Protein AF-A0A7Y8I6W6-F1 (afdb_monomer)

Radius of gyration: 22.23 Å; Cα contacts (8 Å, |Δi|>4): 477; chains: 1; bounding box: 55×40×66 Å

Mean predicted aligned error: 4.49 Å

pLDDT: mean 92.97, std 8.46, range [42.59, 98.69]

Nearest PDB structures (foldseek):
  4bq2-assembly1_A  TM=8.429E-01  e=1.544E-14  Saccharophagus degradans 2-40
  4bq3-assembly1_A  TM=8.420E-01  e=6.073E-14  Saccharophagus degradans 2-40
  4bq3-assembly2_B  TM=8.344E-01  e=6.446E-14  Saccharophagus degradans 2-40
  4bq3-assembly4_D  TM=8.359E-01  e=6.841E-14  Saccharophagus degradans 2-40
  4bq5-assembly1_A  TM=8.266E-01  e=1.038E-13  Saccharophagus degradans 2-40

Sequence (277 aa):
MLIGYFWTDTPTWDVVKTRGLRSTDWVSEIRRLPAGSAGRRRYAEFLAAKYAGRLDGLNLIYGLKLRNLDELAAADLSKVAIGRHVVGEDDREFLGVIARQYYETVGRAQRKHDANHLVLGERYLAGDAPENVLKEAAPFIDAVSVQPGDRYTELYPPSTVYPEEEIERMHSVTGRPVMICDHAISFPTPQHPKTIFEQASSEQEAARLTEEFLRRAMAKPYVLGYLRCQYVDRPAAFGRGLRQGLLKADGTEYAAVVAAYRRATAEWKSGIVEAPR

Secondary structure (DSSP, 8-state):
---EE---BS----HHHHHHHHS--HHHHHHHSPTT-HHHHHHHHHHHHHTTT-HHHHHHHHT---SSGGGGGTS--TT--TTSHHHHHHHHHHHHHHHHHHHHHHHHHHHHH-SSSEE---EEETT---HHHHHHHTTT-SSEEEE----SSTTS--TTS--HHHHHHHHHHH---EEEEEE--B---SS-S-BSSPBPSSHHHHHHHHHHHHHHHHTSTTEEEEEES-SB-EEPGGG--EE--SB-TTS-B-HHHHHHHHHHHHHHHHT--PPP-

Structure (mmCIF, N/CA/C/O backbone):
data_AF-A0A7Y8I6W6-F1
#
_entry.id   AF-A0A7Y8I6W6-F1
#
loop_
_atom_site.group_PDB
_atom_site.id
_atom_site.type_symbol
_atom_site.label_atom_id
_atom_site.label_alt_id
_atom_site.label_comp_id
_atom_site.label_asym_id
_atom_site.label_entity_id
_atom_site.label_seq_id
_atom_site.pdbx_PDB_ins_code
_atom_site.Cartn_x
_atom_site.Cartn_y
_atom_site.Cartn_z
_atom_site.occupancy
_atom_site.B_iso_or_equiv
_atom_site.auth_seq_id
_atom_site.auth_comp_id
_atom_site.auth_asym_id
_atom_site.auth_atom_id
_atom_site.pdbx_PDB_model_num
ATOM 1 N N . MET A 1 1 ? -9.684 -22.409 13.078 1.00 84.12 1 MET A N 1
ATOM 2 C CA . MET A 1 1 ? -10.181 -22.000 11.750 1.00 84.12 1 MET A CA 1
ATOM 3 C C . MET A 1 1 ? -9.256 -20.919 11.230 1.00 84.12 1 MET A C 1
ATOM 5 O O . MET A 1 1 ? -9.036 -19.955 11.953 1.00 84.12 1 MET A O 1
ATOM 9 N N . LEU A 1 2 ? -8.688 -21.100 10.044 1.00 95.50 2 LEU A N 1
ATOM 10 C CA . LEU A 1 2 ? -7.922 -20.072 9.347 1.00 95.50 2 LEU A CA 1
ATOM 11 C C . LEU A 1 2 ? -8.841 -19.442 8.292 1.00 95.50 2 LEU A C 1
ATOM 13 O O . LEU A 1 2 ? -9.555 -20.167 7.612 1.00 95.50 2 LEU A O 1
ATOM 17 N N . ILE A 1 3 ? -8.873 -18.111 8.202 1.00 95.38 3 ILE A N 1
ATOM 18 C CA . ILE A 1 3 ? -9.702 -17.394 7.214 1.00 95.38 3 ILE A CA 1
ATOM 19 C C . ILE A 1 3 ? -8.898 -17.152 5.931 1.00 95.38 3 ILE A C 1
ATOM 21 O O . ILE A 1 3 ? -9.361 -17.437 4.830 1.00 95.38 3 ILE A O 1
ATOM 25 N N . GLY A 1 4 ? -7.677 -16.642 6.076 1.00 96.31 4 GLY A N 1
ATOM 26 C CA . GLY A 1 4 ? -6.812 -16.289 4.963 1.00 96.31 4 GLY A CA 1
ATOM 27 C C . GLY A 1 4 ? -5.496 -15.689 5.432 1.00 96.31 4 GLY A C 1
ATOM 28 O O . GLY A 1 4 ? -5.242 -15.584 6.635 1.00 96.31 4 GLY A O 1
ATOM 29 N N . TYR A 1 5 ? -4.680 -15.280 4.469 1.00 97.00 5 TYR A N 1
ATOM 30 C CA . TYR A 1 5 ? -3.348 -14.734 4.701 1.00 97.00 5 TYR A CA 1
ATOM 31 C C . TYR A 1 5 ? -3.243 -13.294 4.209 1.00 97.00 5 TYR A C 1
ATOM 33 O O . TYR A 1 5 ? -3.764 -12.956 3.146 1.00 97.00 5 TYR A O 1
ATOM 41 N N . PHE A 1 6 ? -2.500 -12.487 4.962 1.00 96.62 6 PHE A N 1
ATOM 42 C CA . PHE A 1 6 ? -1.912 -11.239 4.481 1.00 96.62 6 PHE A CA 1
ATOM 43 C C . PHE A 1 6 ? -0.459 -11.513 4.080 1.00 96.62 6 PHE A C 1
ATOM 45 O O . PHE A 1 6 ? 0.203 -12.317 4.738 1.00 96.62 6 PHE A O 1
ATOM 52 N N . TRP A 1 7 ? 0.046 -10.843 3.046 1.00 95.44 7 TRP A N 1
ATOM 53 C CA . TRP A 1 7 ? 1.444 -10.989 2.623 1.00 95.44 7 TRP A CA 1
ATOM 54 C C . TRP A 1 7 ? 2.385 -10.029 3.343 1.00 95.44 7 TRP A C 1
ATOM 56 O O . TRP A 1 7 ? 3.249 -10.467 4.099 1.00 95.44 7 T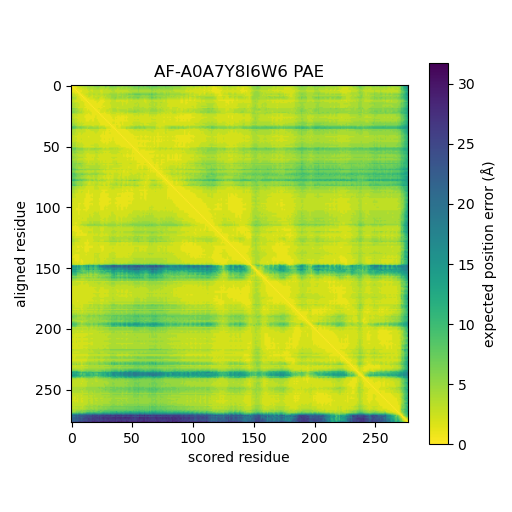RP A O 1
ATOM 66 N N . THR A 1 8 ? 2.190 -8.727 3.139 1.00 94.00 8 THR A N 1
ATOM 67 C CA . THR A 1 8 ? 3.079 -7.681 3.660 1.00 94.00 8 THR A CA 1
ATOM 68 C C . THR A 1 8 ? 2.277 -6.592 4.361 1.00 94.00 8 THR A C 1
ATOM 70 O O . THR A 1 8 ? 1.121 -6.331 4.016 1.00 94.00 8 THR A O 1
ATOM 73 N N . ASP A 1 9 ? 2.892 -5.970 5.365 1.00 92.38 9 ASP A N 1
ATOM 74 C CA . ASP A 1 9 ? 2.307 -4.893 6.158 1.00 92.38 9 ASP A CA 1
ATOM 75 C C . ASP A 1 9 ? 2.773 -3.518 5.654 1.00 92.38 9 ASP A C 1
ATOM 77 O O . ASP A 1 9 ? 3.953 -3.185 5.765 1.00 92.38 9 ASP A O 1
ATOM 81 N N . THR A 1 10 ? 1.859 -2.715 5.102 1.00 90.25 10 THR A N 1
ATOM 82 C CA . THR A 1 10 ? 2.110 -1.347 4.596 1.00 90.25 10 THR A CA 1
ATOM 83 C C . THR A 1 10 ? 3.299 -1.205 3.630 1.00 90.25 10 THR A C 1
ATOM 85 O O . THR A 1 10 ? 4.213 -0.410 3.874 1.00 90.25 10 THR A O 1
ATOM 88 N N . PRO A 1 11 ? 3.338 -1.957 2.516 1.00 91.56 11 PRO A N 1
ATOM 89 C CA . PRO A 1 11 ? 4.312 -1.676 1.469 1.00 91.56 11 PRO A CA 1
ATOM 90 C C . PRO A 1 11 ? 4.034 -0.291 0.877 1.00 91.56 11 PRO A C 1
ATOM 92 O O . PRO A 1 11 ? 2.902 0.027 0.515 1.00 91.56 11 PRO A O 1
ATOM 95 N N . THR A 1 12 ? 5.074 0.532 0.774 1.00 92.00 12 THR A N 1
ATOM 96 C CA . THR A 1 12 ? 4.971 1.873 0.194 1.00 92.00 12 THR A CA 1
ATOM 97 C C . THR A 1 12 ? 5.152 1.767 -1.316 1.00 92.00 12 THR A C 1
ATOM 99 O O . THR A 1 12 ? 6.278 1.573 -1.787 1.00 92.00 12 THR A O 1
ATOM 102 N N . TRP A 1 13 ? 4.055 1.782 -2.076 1.00 95.56 13 TRP A N 1
ATOM 103 C CA . TRP A 1 13 ? 4.085 1.552 -3.523 1.00 95.56 13 TRP A CA 1
ATOM 104 C C . TRP A 1 13 ? 4.183 2.845 -4.332 1.00 95.56 13 TRP A C 1
ATOM 106 O O . TRP A 1 13 ? 4.800 2.836 -5.398 1.00 95.56 13 TRP A O 1
ATOM 116 N N . ASP A 1 14 ? 3.611 3.959 -3.869 1.00 94.62 14 ASP A N 1
ATOM 117 C CA . ASP A 1 14 ? 3.670 5.218 -4.609 1.00 94.62 14 ASP A CA 1
ATOM 118 C C . ASP A 1 14 ? 5.115 5.727 -4.672 1.00 94.62 14 ASP A C 1
ATOM 120 O O . ASP A 1 14 ? 5.734 6.044 -3.655 1.00 94.62 14 ASP A O 1
ATOM 124 N N . VAL A 1 15 ? 5.676 5.810 -5.880 1.00 95.00 15 VAL A N 1
ATOM 125 C CA . VAL A 1 15 ? 7.085 6.185 -6.082 1.00 95.00 15 VAL A CA 1
ATOM 126 C C . VAL A 1 15 ? 7.413 7.582 -5.555 1.00 95.00 15 VAL A C 1
ATOM 128 O O . VAL A 1 15 ? 8.536 7.811 -5.114 1.00 95.00 15 VAL A O 1
ATOM 131 N N . VAL A 1 16 ? 6.464 8.522 -5.567 1.00 92.12 16 VAL A N 1
ATOM 132 C CA . VAL A 1 16 ? 6.684 9.890 -5.081 1.00 92.12 16 VAL A CA 1
ATOM 133 C C . VAL A 1 16 ? 6.630 9.916 -3.558 1.00 92.12 16 VAL A C 1
ATOM 135 O O . VAL A 1 16 ? 7.561 10.424 -2.927 1.00 92.12 16 VAL A O 1
ATOM 138 N N . LYS A 1 17 ? 5.591 9.327 -2.954 1.00 90.75 17 LYS A N 1
ATOM 139 C CA . LYS A 1 17 ? 5.465 9.265 -1.488 1.00 90.75 17 LYS A CA 1
ATOM 140 C C . LYS A 1 17 ? 6.605 8.462 -0.870 1.00 90.75 17 LYS A C 1
ATOM 142 O O . LYS A 1 17 ? 7.233 8.919 0.084 1.00 90.75 17 LYS A O 1
ATOM 147 N N . THR A 1 18 ? 6.948 7.322 -1.468 1.00 92.31 18 THR A N 1
ATOM 148 C CA . THR A 1 18 ? 8.047 6.465 -1.003 1.00 92.31 18 THR A CA 1
ATOM 149 C C . THR A 1 18 ? 9.378 7.212 -1.024 1.00 92.31 18 THR A C 1
ATOM 151 O O . THR A 1 18 ? 10.104 7.160 -0.033 1.00 92.31 18 THR A O 1
ATOM 154 N N . ARG A 1 19 ? 9.665 8.006 -2.069 1.00 91.81 19 ARG A N 1
ATOM 155 C CA . ARG A 1 19 ? 10.854 8.882 -2.103 1.00 91.81 19 ARG A CA 1
ATOM 156 C C . ARG A 1 19 ? 10.854 9.898 -0.973 1.00 91.81 19 ARG A C 1
ATOM 158 O O . ARG A 1 19 ? 11.882 10.062 -0.325 1.00 91.81 19 ARG A O 1
ATOM 165 N N . GLY A 1 20 ? 9.722 10.555 -0.726 1.00 89.00 20 GLY A N 1
ATOM 166 C CA . GLY A 1 20 ? 9.595 11.513 0.374 1.00 89.00 20 GLY A CA 1
ATOM 167 C C . GLY A 1 20 ? 9.840 10.880 1.747 1.00 89.00 20 GLY A C 1
ATOM 168 O O . GLY A 1 20 ? 10.441 11.506 2.614 1.00 89.00 20 GLY A O 1
ATOM 169 N N . LEU A 1 21 ? 9.424 9.625 1.934 1.00 86.56 21 LEU A N 1
ATOM 170 C CA . LEU A 1 21 ? 9.502 8.918 3.217 1.00 86.56 21 LEU A CA 1
ATOM 171 C C . LEU A 1 21 ? 10.817 8.167 3.445 1.00 86.56 21 LEU A C 1
ATOM 173 O O . LEU A 1 21 ? 11.266 8.027 4.582 1.00 86.56 21 LEU A O 1
ATOM 177 N N . ARG A 1 22 ? 11.403 7.610 2.383 1.00 89.00 22 ARG A N 1
ATOM 178 C CA . ARG A 1 22 ? 12.534 6.669 2.445 1.00 89.00 22 ARG A CA 1
ATOM 179 C C . ARG A 1 22 ? 13.778 7.172 1.717 1.00 89.00 22 ARG A C 1
ATOM 181 O O . ARG A 1 22 ? 14.784 6.470 1.712 1.00 89.00 22 ARG A O 1
ATOM 188 N N . SER A 1 23 ? 13.713 8.338 1.072 1.00 91.94 23 SER A N 1
ATOM 189 C CA . SER A 1 23 ? 14.757 8.863 0.174 1.00 91.94 23 SER A CA 1
ATOM 190 C C . SER A 1 23 ? 15.051 7.960 -1.036 1.00 91.94 23 SER A C 1
ATOM 192 O O . SER A 1 23 ? 16.065 8.121 -1.714 1.00 91.94 23 SER A O 1
ATOM 194 N N . THR A 1 24 ? 14.171 6.995 -1.312 1.00 94.69 24 THR A N 1
ATOM 195 C CA . THR A 1 24 ? 14.281 6.009 -2.391 1.00 94.69 24 THR A CA 1
ATOM 196 C C . THR A 1 24 ? 12.901 5.469 -2.777 1.00 94.69 24 THR A C 1
ATOM 198 O O . THR A 1 24 ? 11.911 5.816 -2.148 1.00 94.69 24 THR A O 1
ATOM 201 N N . ASP A 1 25 ? 12.831 4.621 -3.797 1.00 95.94 25 ASP A N 1
ATOM 202 C CA . ASP A 1 25 ? 11.653 3.879 -4.236 1.00 95.94 25 ASP A CA 1
ATOM 203 C C . ASP A 1 25 ? 12.071 2.593 -4.965 1.00 95.94 25 ASP A C 1
ATOM 205 O O . ASP A 1 25 ? 13.236 2.417 -5.332 1.00 95.94 25 ASP A O 1
ATOM 209 N N . TRP A 1 26 ? 11.097 1.724 -5.234 1.00 96.56 26 TRP A N 1
ATOM 210 C CA . TRP A 1 26 ? 11.283 0.453 -5.936 1.00 96.56 26 TRP A CA 1
ATOM 211 C C . TRP A 1 26 ? 12.047 0.577 -7.260 1.00 96.56 26 TRP A C 1
ATOM 213 O O . TRP A 1 26 ? 12.956 -0.209 -7.524 1.00 96.56 26 TRP A O 1
ATOM 223 N N . VAL A 1 27 ? 11.716 1.561 -8.098 1.00 97.56 27 VAL A N 1
ATOM 224 C CA . VAL A 1 27 ? 12.325 1.720 -9.425 1.00 97.56 27 VAL A CA 1
ATOM 225 C C . VAL A 1 27 ? 13.756 2.234 -9.301 1.00 97.56 27 VAL A C 1
ATOM 227 O O . VAL A 1 27 ? 14.659 1.732 -9.975 1.00 97.56 27 VAL A O 1
ATOM 230 N N . SER A 1 28 ? 13.992 3.191 -8.403 1.00 96.25 28 SER A N 1
ATOM 231 C CA . SER A 1 28 ? 15.340 3.690 -8.114 1.00 96.25 28 SER A CA 1
ATOM 232 C C . SER A 1 28 ? 16.261 2.606 -7.553 1.00 96.25 28 SER A C 1
ATOM 234 O O . SER A 1 28 ? 17.425 2.548 -7.953 1.00 96.25 28 SER A O 1
ATOM 236 N N . GLU A 1 29 ? 15.762 1.716 -6.689 1.00 95.88 29 GLU A N 1
ATOM 237 C CA . GLU A 1 29 ? 16.558 0.573 -6.222 1.00 95.88 29 GLU A CA 1
ATOM 238 C C . GLU A 1 29 ? 16.893 -0.390 -7.361 1.00 95.88 29 GLU A C 1
ATOM 240 O O . GLU A 1 29 ? 18.051 -0.778 -7.512 1.00 95.88 29 GLU A O 1
ATOM 245 N N . ILE A 1 30 ? 15.926 -0.716 -8.227 1.00 96.25 30 ILE A N 1
ATOM 246 C CA . ILE A 1 30 ? 16.174 -1.581 -9.389 1.00 96.25 30 ILE A CA 1
ATOM 247 C C . ILE A 1 30 ? 17.249 -0.991 -10.315 1.00 96.25 30 ILE A C 1
ATOM 249 O O . ILE A 1 30 ? 18.101 -1.728 -10.816 1.00 96.25 30 ILE A O 1
ATOM 253 N N . ARG A 1 31 ? 17.253 0.333 -10.521 1.00 94.94 31 ARG A N 1
ATOM 254 C CA . ARG A 1 31 ? 18.292 1.027 -11.304 1.00 94.94 31 ARG A CA 1
ATOM 255 C C . ARG A 1 31 ? 19.683 0.924 -10.679 1.00 94.94 31 ARG A C 1
ATOM 257 O O . ARG A 1 31 ? 20.658 0.872 -11.426 1.00 94.94 31 ARG A O 1
ATOM 264 N N . ARG A 1 32 ? 19.776 0.920 -9.343 1.00 93.62 32 ARG A N 1
ATOM 265 C CA . ARG A 1 32 ? 21.043 0.859 -8.593 1.00 93.62 32 ARG A CA 1
ATOM 266 C C . ARG A 1 32 ? 21.650 -0.533 -8.503 1.00 93.62 32 ARG A C 1
ATOM 268 O O . ARG A 1 32 ? 22.832 -0.648 -8.181 1.00 93.62 32 ARG A O 1
ATOM 275 N N . LEU A 1 33 ? 20.872 -1.579 -8.767 1.00 94.25 33 LEU A N 1
ATOM 276 C CA . LEU A 1 33 ? 21.406 -2.933 -8.771 1.00 94.25 33 LEU A CA 1
ATOM 277 C C . LEU A 1 33 ? 22.542 -3.079 -9.802 1.00 94.25 33 LEU A C 1
ATOM 279 O O . LEU A 1 33 ? 22.502 -2.437 -10.857 1.00 94.25 33 LEU A O 1
ATOM 283 N N . PRO A 1 34 ? 23.520 -3.973 -9.556 1.00 93.50 34 PRO A N 1
ATOM 284 C CA . PRO A 1 34 ? 24.596 -4.235 -10.502 1.00 93.50 34 PRO A CA 1
ATOM 285 C C . PRO A 1 34 ? 24.082 -4.581 -11.903 1.00 93.50 34 PRO A C 1
ATOM 287 O O . PRO A 1 34 ? 23.039 -5.238 -12.064 1.00 93.50 34 PRO A O 1
ATOM 290 N N . ALA A 1 35 ? 24.856 -4.177 -12.914 1.00 88.00 35 ALA A N 1
ATOM 291 C CA . ALA A 1 35 ? 24.636 -4.579 -14.297 1.00 88.00 35 ALA A CA 1
ATOM 292 C C . ALA A 1 35 ? 24.555 -6.114 -14.381 1.00 88.00 35 ALA A C 1
ATOM 294 O O . ALA A 1 35 ? 25.395 -6.826 -13.834 1.00 88.00 35 ALA A O 1
ATOM 295 N N . GLY A 1 36 ? 23.502 -6.629 -15.020 1.00 87.31 36 GLY A N 1
ATOM 296 C CA . GLY A 1 36 ? 23.248 -8.070 -15.108 1.00 87.31 36 GLY A CA 1
ATOM 297 C C . GLY A 1 36 ? 22.449 -8.681 -13.949 1.00 87.31 36 GLY A C 1
ATOM 298 O O . GLY A 1 36 ? 22.143 -9.871 -13.999 1.00 87.31 36 GLY A O 1
ATOM 299 N N . SER A 1 37 ? 22.032 -7.926 -12.933 1.00 94.81 37 SER A N 1
ATOM 300 C CA . SER A 1 37 ? 20.977 -8.416 -12.031 1.00 94.81 37 SER A CA 1
ATOM 301 C C . SER A 1 37 ? 19.642 -8.560 -12.782 1.00 94.81 37 SER A C 1
ATOM 303 O O . SER A 1 37 ? 19.391 -7.863 -13.770 1.00 94.81 37 SER A O 1
ATOM 305 N N . ALA A 1 38 ? 18.770 -9.472 -12.334 1.00 95.50 38 ALA A N 1
ATOM 306 C CA . ALA A 1 38 ? 17.505 -9.752 -13.023 1.00 95.50 38 ALA A CA 1
ATOM 307 C C . ALA A 1 38 ? 16.622 -8.498 -13.156 1.00 95.50 38 ALA A C 1
ATOM 309 O O . ALA A 1 38 ? 16.162 -8.186 -14.252 1.00 95.50 38 ALA A O 1
ATOM 310 N N . GLY A 1 39 ? 16.469 -7.733 -12.070 1.00 95.31 39 GLY A N 1
ATOM 311 C CA . GLY A 1 39 ? 15.733 -6.468 -12.080 1.00 95.31 39 GLY A CA 1
ATOM 312 C C . GLY A 1 39 ? 16.357 -5.425 -13.010 1.00 95.31 39 GLY A C 1
ATOM 313 O O . GLY A 1 39 ? 15.649 -4.802 -13.800 1.00 95.31 39 GLY A O 1
ATOM 314 N N . ARG A 1 40 ? 17.689 -5.273 -12.985 1.00 95.69 40 ARG A N 1
ATOM 315 C CA . ARG A 1 40 ? 18.392 -4.297 -13.830 1.00 95.69 40 ARG A CA 1
ATOM 316 C C . ARG A 1 40 ? 18.274 -4.615 -15.320 1.00 95.69 40 ARG A C 1
ATOM 318 O O . ARG A 1 40 ? 18.102 -3.684 -16.110 1.00 95.69 40 ARG A O 1
ATOM 325 N N . ARG A 1 41 ? 18.332 -5.901 -15.697 1.00 95.31 41 ARG A N 1
ATOM 326 C CA . ARG A 1 41 ? 18.044 -6.360 -17.068 1.00 95.31 41 ARG A CA 1
ATOM 327 C C . ARG A 1 41 ? 16.601 -6.065 -17.450 1.00 95.31 41 ARG A C 1
ATOM 329 O O . ARG A 1 41 ? 16.370 -5.467 -18.493 1.00 95.31 41 ARG A O 1
ATOM 336 N N . ARG A 1 42 ? 15.650 -6.379 -16.567 1.00 97.25 42 ARG A N 1
ATOM 337 C CA . ARG A 1 42 ? 14.229 -6.141 -16.829 1.00 97.25 42 ARG A CA 1
ATOM 338 C C . ARG A 1 42 ? 13.909 -4.662 -17.048 1.00 97.25 42 ARG A C 1
ATOM 340 O O . ARG A 1 42 ? 13.111 -4.328 -17.918 1.00 97.25 42 ARG A O 1
ATOM 347 N N . TYR A 1 43 ? 14.556 -3.775 -16.296 1.00 97.56 43 TYR A N 1
ATOM 348 C CA . TYR A 1 43 ? 14.436 -2.331 -16.490 1.00 97.56 43 TYR A CA 1
ATOM 349 C C . TYR A 1 43 ? 15.027 -1.866 -17.831 1.00 97.56 43 TYR A C 1
ATOM 351 O O . TYR A 1 43 ? 14.418 -1.058 -18.529 1.00 97.56 43 TYR A O 1
ATOM 359 N N . ALA A 1 44 ? 16.187 -2.403 -18.225 1.00 96.88 44 ALA A N 1
ATOM 360 C CA . ALA A 1 44 ? 16.785 -2.114 -19.529 1.00 96.88 44 ALA A CA 1
ATOM 361 C C . ALA A 1 44 ? 15.888 -2.577 -20.689 1.00 96.88 44 ALA A C 1
ATOM 363 O O . ALA A 1 44 ? 15.657 -1.807 -21.613 1.00 96.88 44 ALA A O 1
ATOM 364 N N . GLU A 1 45 ? 15.336 -3.791 -20.611 1.00 97.19 45 GLU A N 1
ATOM 365 C CA . GLU A 1 45 ? 14.378 -4.325 -21.590 1.00 97.19 45 GLU A CA 1
ATOM 366 C C . GLU A 1 45 ? 13.129 -3.448 -21.706 1.00 97.19 45 GLU A C 1
ATOM 368 O O . GLU A 1 45 ? 12.680 -3.155 -22.812 1.00 97.19 45 GLU A O 1
ATOM 373 N N . PHE A 1 46 ? 12.580 -3.005 -20.569 1.00 98.12 46 PHE A N 1
ATOM 374 C CA . PHE A 1 46 ? 11.435 -2.097 -20.540 1.00 98.12 46 PHE A CA 1
ATOM 375 C C . PHE A 1 46 ? 11.732 -0.794 -21.293 1.00 98.12 46 PHE A C 1
ATOM 377 O O . PHE A 1 46 ? 10.965 -0.416 -22.179 1.00 98.12 46 PHE A O 1
ATOM 384 N N . LEU A 1 47 ? 12.863 -0.140 -21.003 1.00 97.94 47 LEU A N 1
ATOM 385 C CA . LEU A 1 47 ? 13.252 1.082 -21.710 1.00 97.94 47 LEU A CA 1
ATOM 386 C C . LEU A 1 47 ? 13.545 0.827 -23.190 1.00 97.94 47 LEU A C 1
ATOM 388 O O . LEU A 1 47 ? 13.136 1.625 -24.029 1.00 97.94 47 LEU A O 1
ATOM 392 N N . ALA A 1 48 ? 14.213 -0.277 -23.527 1.00 97.25 48 ALA A N 1
ATOM 393 C CA . ALA A 1 48 ? 14.507 -0.631 -24.911 1.00 97.25 48 ALA A CA 1
ATOM 394 C C . ALA A 1 48 ? 13.219 -0.813 -25.726 1.00 97.25 48 ALA A C 1
ATOM 396 O O . ALA A 1 48 ? 13.096 -0.261 -26.817 1.00 97.25 48 ALA A O 1
ATOM 397 N N . ALA A 1 49 ? 12.233 -1.522 -25.170 1.00 97.62 49 ALA A N 1
ATOM 398 C CA . ALA A 1 49 ? 10.931 -1.698 -25.801 1.00 97.62 49 ALA A CA 1
ATOM 399 C C . ALA A 1 49 ? 10.184 -0.363 -25.924 1.00 97.62 49 ALA A C 1
ATOM 401 O O . ALA A 1 49 ? 9.697 -0.020 -27.001 1.00 97.62 49 ALA A O 1
ATOM 402 N N . LYS A 1 50 ? 10.137 0.423 -24.842 1.00 97.12 50 LYS A N 1
ATOM 403 C CA . LYS A 1 50 ? 9.436 1.710 -24.825 1.00 97.12 50 LYS A CA 1
ATOM 404 C C . LYS A 1 50 ? 10.034 2.702 -25.821 1.00 97.12 50 LYS A C 1
ATOM 406 O O . LYS A 1 50 ? 9.291 3.399 -26.510 1.00 97.12 50 LYS A O 1
ATOM 411 N N . TYR A 1 51 ? 11.356 2.764 -25.933 1.00 97.38 51 TYR A N 1
ATOM 412 C CA . TYR A 1 51 ? 12.084 3.701 -26.792 1.00 97.38 51 TYR A CA 1
ATOM 413 C C . TYR A 1 51 ? 12.579 3.085 -28.107 1.00 97.38 51 TYR A C 1
ATOM 415 O O . TYR A 1 51 ? 13.481 3.636 -28.742 1.00 97.38 51 TYR A O 1
ATOM 423 N N . ALA A 1 52 ? 11.979 1.980 -28.555 1.00 96.25 52 ALA A N 1
ATOM 424 C CA . ALA A 1 52 ? 12.292 1.378 -29.846 1.00 96.25 52 ALA A CA 1
ATOM 425 C C . ALA A 1 52 ? 12.194 2.422 -30.977 1.00 96.25 52 ALA A C 1
ATOM 427 O O . ALA A 1 52 ? 11.214 3.161 -31.083 1.00 96.25 52 ALA A O 1
ATOM 428 N N . GLY A 1 53 ? 13.255 2.531 -31.785 1.00 95.25 53 GLY A N 1
ATOM 429 C CA . GLY A 1 53 ? 13.364 3.532 -32.855 1.00 95.25 53 GLY A CA 1
ATOM 430 C C . GLY A 1 53 ? 13.558 4.985 -32.390 1.00 95.25 53 GLY A C 1
ATOM 431 O O . GLY A 1 53 ? 13.538 5.888 -33.218 1.00 95.25 53 GLY A O 1
ATOM 432 N N . ARG A 1 54 ? 13.745 5.238 -31.086 1.00 96.88 54 ARG A N 1
ATOM 433 C CA . ARG A 1 54 ? 13.841 6.585 -30.486 1.00 96.88 54 ARG A CA 1
ATOM 434 C C . ARG A 1 54 ? 15.061 6.737 -29.568 1.00 96.88 54 ARG A C 1
ATOM 436 O O . ARG A 1 54 ? 14.965 7.348 -28.502 1.00 96.88 54 ARG A O 1
ATOM 443 N N . LEU A 1 55 ? 16.209 6.190 -29.983 1.00 97.44 55 LEU A N 1
ATOM 444 C CA . LEU A 1 55 ? 17.460 6.194 -29.208 1.00 97.44 55 LEU A CA 1
ATOM 445 C C . LEU A 1 55 ? 17.899 7.606 -28.794 1.00 97.44 55 LEU A C 1
ATOM 447 O O . LEU A 1 55 ? 18.236 7.822 -27.633 1.00 97.44 55 LEU A O 1
ATOM 451 N N . ASP A 1 56 ? 17.844 8.575 -29.710 1.00 97.50 56 ASP A N 1
ATOM 452 C CA . ASP A 1 56 ? 18.233 9.961 -29.416 1.00 97.50 56 ASP A CA 1
ATOM 453 C C . ASP A 1 56 ? 17.336 10.585 -28.343 1.00 97.50 56 ASP A C 1
ATOM 455 O O . ASP A 1 56 ? 17.815 11.267 -27.435 1.00 97.50 56 ASP A O 1
ATOM 459 N N . GLY A 1 57 ? 16.035 10.284 -28.396 1.00 96.88 57 GLY A N 1
ATOM 460 C CA . GLY A 1 57 ? 15.076 10.696 -27.377 1.00 96.88 57 GLY A CA 1
ATOM 461 C C . GLY A 1 57 ? 15.395 10.082 -26.016 1.00 96.88 57 GLY A C 1
ATOM 462 O O . GLY A 1 57 ? 15.414 10.794 -25.017 1.00 96.88 57 GLY A O 1
ATOM 463 N N . LEU A 1 58 ? 15.708 8.785 -25.971 1.00 97.44 58 LEU A N 1
ATOM 464 C CA . LEU A 1 58 ? 16.125 8.106 -24.744 1.00 97.44 58 LEU A CA 1
ATOM 465 C C . LEU A 1 58 ? 17.405 8.721 -24.162 1.00 97.44 58 LEU A C 1
ATOM 467 O O . LEU A 1 58 ? 17.437 9.052 -22.978 1.00 97.44 58 LEU A O 1
ATOM 471 N N . ASN A 1 59 ? 18.433 8.923 -24.992 1.00 97.44 59 ASN A N 1
ATOM 472 C CA . ASN A 1 59 ? 19.691 9.555 -24.594 1.00 97.44 59 ASN A CA 1
ATOM 473 C C . ASN A 1 59 ? 19.452 10.953 -24.010 1.00 97.44 59 ASN A C 1
ATOM 475 O O . ASN A 1 59 ? 19.955 11.266 -22.930 1.00 97.44 59 ASN A O 1
ATOM 479 N N . LEU A 1 60 ? 18.617 11.768 -24.658 1.00 96.94 60 LEU A N 1
ATOM 480 C CA . LEU A 1 60 ? 18.248 13.096 -24.167 1.00 96.94 60 LEU A CA 1
ATOM 481 C C . LEU A 1 60 ? 17.440 13.043 -22.859 1.00 96.94 60 LEU A C 1
ATOM 483 O O . LEU A 1 60 ? 17.638 13.876 -21.967 1.00 96.94 60 LEU A O 1
ATOM 487 N N . ILE A 1 61 ? 16.506 12.095 -22.739 1.00 96.94 61 ILE A N 1
ATOM 488 C CA . ILE A 1 61 ? 15.615 11.971 -21.578 1.00 96.94 61 ILE A CA 1
ATOM 489 C C . ILE A 1 61 ? 16.379 11.506 -20.340 1.00 96.94 61 ILE A C 1
ATOM 491 O O . ILE A 1 61 ? 16.243 12.112 -19.276 1.00 96.94 61 ILE A O 1
ATOM 495 N N . TYR A 1 62 ? 17.209 10.479 -20.505 1.00 97.19 62 TYR A N 1
ATOM 496 C CA . TYR A 1 62 ? 17.928 9.815 -19.422 1.00 97.19 62 TYR A CA 1
ATOM 497 C C . TYR A 1 62 ? 19.356 10.335 -19.214 1.00 97.19 62 TYR A C 1
ATOM 499 O O . TYR A 1 62 ? 20.022 9.901 -18.278 1.00 97.19 62 TYR A O 1
ATOM 507 N N . GLY A 1 63 ? 19.826 11.275 -20.042 1.00 96.00 63 GLY A N 1
ATOM 508 C CA . GLY A 1 63 ? 21.183 11.823 -19.949 1.00 96.00 63 GLY A CA 1
ATOM 509 C C . GLY A 1 63 ? 22.262 10.808 -20.332 1.00 96.00 63 GLY A C 1
ATOM 510 O O . GLY A 1 63 ? 23.341 10.799 -19.741 1.00 96.00 63 GLY A O 1
ATOM 511 N N . LEU A 1 64 ? 21.960 9.935 -21.293 1.00 96.00 64 LEU A N 1
ATOM 512 C CA . LEU A 1 64 ? 22.833 8.852 -21.739 1.00 96.00 64 LEU A CA 1
ATOM 513 C C . LEU A 1 64 ? 23.513 9.192 -23.071 1.00 96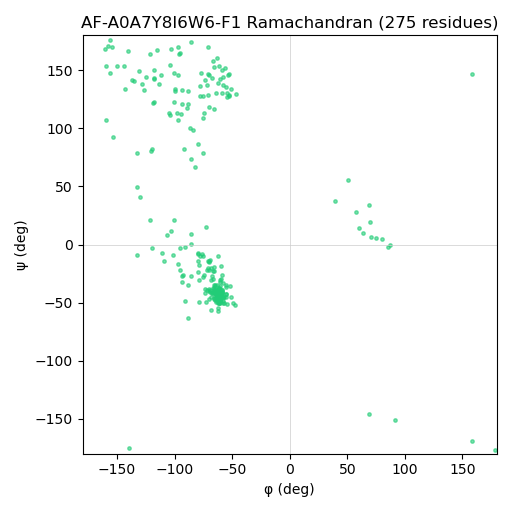.00 64 LEU A C 1
ATOM 515 O O . LEU A 1 64 ? 23.166 10.156 -23.752 1.00 96.00 64 LEU A O 1
ATOM 519 N N . LYS A 1 65 ? 24.512 8.384 -23.433 1.00 96.12 65 LYS A N 1
ATOM 520 C CA . LYS A 1 65 ? 25.240 8.462 -24.709 1.00 96.12 65 LYS A CA 1
ATOM 521 C C . LYS A 1 65 ? 25.370 7.074 -25.333 1.00 96.12 65 LYS A C 1
ATOM 523 O O . LYS A 1 65 ? 26.467 6.634 -25.664 1.00 96.12 65 LYS A O 1
ATOM 528 N N . LEU A 1 66 ? 24.250 6.366 -25.406 1.00 97.00 66 LEU A N 1
ATOM 529 C CA . LEU A 1 66 ? 24.191 5.019 -25.956 1.00 97.00 66 LEU A CA 1
ATOM 530 C C . LEU A 1 66 ? 24.326 5.055 -27.478 1.00 97.00 66 LEU A C 1
ATOM 532 O O . LEU A 1 66 ? 23.741 5.924 -28.128 1.00 97.00 66 LEU A O 1
ATOM 536 N N . ARG A 1 67 ? 25.047 4.085 -28.040 1.00 97.00 67 ARG A N 1
ATOM 537 C CA . ARG A 1 67 ? 25.168 3.867 -29.493 1.00 97.00 67 ARG A CA 1
ATOM 538 C C . ARG A 1 67 ? 24.030 3.013 -30.044 1.00 97.00 67 ARG A C 1
ATOM 540 O O . ARG A 1 67 ? 23.688 3.118 -31.216 1.00 97.00 67 ARG A O 1
ATOM 547 N N . ASN A 1 68 ? 23.462 2.158 -29.201 1.00 95.50 68 ASN A N 1
ATOM 548 C CA . ASN A 1 68 ? 22.292 1.330 -29.475 1.00 95.50 68 ASN A CA 1
ATOM 549 C C . ASN A 1 68 ? 21.622 0.929 -28.147 1.00 95.50 68 ASN A C 1
ATOM 551 O O . ASN A 1 68 ? 22.155 1.187 -27.068 1.00 95.50 68 ASN A O 1
ATOM 555 N N . LEU A 1 69 ? 20.435 0.322 -28.219 1.00 93.38 69 LEU A N 1
ATOM 556 C CA . LEU A 1 69 ? 19.647 -0.023 -27.031 1.00 93.38 69 LEU A CA 1
ATOM 557 C C . LEU A 1 69 ? 20.240 -1.184 -26.215 1.00 93.38 69 LEU A C 1
ATOM 559 O O . LEU A 1 69 ? 19.973 -1.254 -25.017 1.00 93.38 69 LEU A O 1
ATOM 563 N N . ASP A 1 70 ? 21.082 -2.041 -26.801 1.00 89.81 70 ASP A N 1
ATOM 564 C CA . ASP A 1 70 ? 21.689 -3.182 -26.093 1.00 89.81 70 ASP A CA 1
ATOM 565 C C . ASP A 1 70 ? 22.646 -2.723 -24.978 1.00 89.81 70 ASP A C 1
ATOM 567 O O . ASP A 1 70 ? 22.856 -3.418 -23.981 1.00 89.81 70 ASP A O 1
ATOM 571 N N . GLU A 1 71 ? 23.171 -1.500 -25.083 1.00 94.69 71 GLU A N 1
ATOM 572 C CA . GLU A 1 71 ? 24.023 -0.886 -24.062 1.00 94.69 71 GLU A CA 1
ATOM 573 C C . GLU A 1 71 ? 23.262 -0.499 -22.780 1.00 94.69 71 GLU A C 1
ATOM 575 O O . GLU A 1 71 ? 23.884 -0.273 -21.737 1.00 94.69 71 GLU A O 1
ATOM 580 N N . LEU A 1 72 ? 21.920 -0.472 -22.797 1.00 94.19 72 LEU A N 1
ATOM 581 C CA . LEU A 1 72 ? 21.105 -0.082 -21.639 1.00 94.19 72 LEU A CA 1
ATOM 582 C C . LEU A 1 72 ? 21.351 -0.942 -20.401 1.00 94.19 72 LEU A C 1
ATOM 584 O O . LEU A 1 72 ? 21.244 -0.443 -19.277 1.00 94.19 72 LEU A O 1
ATOM 588 N N . ALA A 1 73 ? 21.650 -2.229 -20.580 1.00 89.44 73 ALA A N 1
ATOM 589 C CA . ALA A 1 73 ? 21.869 -3.151 -19.469 1.00 89.44 73 ALA A CA 1
ATOM 590 C C . ALA A 1 73 ? 23.127 -2.804 -18.654 1.00 89.44 73 ALA A C 1
ATOM 592 O O . ALA A 1 73 ? 23.157 -3.054 -17.448 1.00 89.44 73 ALA A O 1
ATOM 593 N N . ALA A 1 74 ? 24.131 -2.204 -19.302 1.00 90.81 74 ALA A N 1
ATOM 594 C CA . ALA A 1 74 ? 25.404 -1.807 -18.700 1.00 90.81 74 ALA A CA 1
ATOM 595 C C . ALA A 1 74 ? 25.494 -0.302 -18.386 1.00 90.81 74 ALA A C 1
ATOM 597 O O . ALA A 1 74 ? 26.435 0.126 -17.723 1.00 90.81 74 ALA A O 1
ATOM 598 N N . ALA A 1 75 ? 24.531 0.500 -18.848 1.00 93.00 75 ALA A N 1
ATOM 599 C CA . ALA A 1 75 ? 24.522 1.944 -18.640 1.00 93.00 75 ALA A CA 1
ATOM 600 C C . ALA A 1 75 ? 24.487 2.333 -17.149 1.00 93.00 75 ALA A C 1
ATOM 602 O O . ALA A 1 75 ? 23.769 1.723 -16.348 1.00 93.00 75 ALA A O 1
ATOM 603 N N . ASP A 1 76 ? 25.201 3.402 -16.789 1.00 90.88 76 ASP A N 1
ATOM 604 C CA . ASP A 1 76 ? 25.066 4.041 -15.480 1.00 90.88 76 ASP A CA 1
ATOM 605 C C . ASP A 1 76 ? 23.753 4.837 -15.427 1.00 90.88 76 ASP A C 1
ATOM 607 O O . ASP A 1 76 ? 23.578 5.828 -16.134 1.00 90.88 76 ASP A O 1
ATOM 611 N N . LEU A 1 77 ? 22.823 4.386 -14.585 1.00 92.12 77 LEU A N 1
ATOM 612 C CA . LEU A 1 77 ? 21.523 5.027 -14.366 1.00 92.12 77 LEU A CA 1
ATOM 613 C C . LEU A 1 77 ? 21.436 5.749 -13.016 1.00 92.12 77 LEU A C 1
ATOM 615 O O . LEU A 1 77 ? 20.359 6.204 -12.631 1.00 92.12 77 LEU A O 1
ATOM 619 N N . SER A 1 78 ? 22.545 5.869 -12.283 1.00 85.75 78 SER A N 1
ATOM 620 C CA . SER A 1 78 ? 22.558 6.502 -10.959 1.00 85.75 78 SER A CA 1
ATOM 621 C C . SER A 1 78 ? 22.251 8.004 -11.005 1.00 85.75 78 SER A C 1
ATOM 623 O O . SER A 1 78 ? 21.784 8.567 -10.017 1.00 85.75 78 SER A O 1
ATOM 625 N N . LYS A 1 79 ? 22.475 8.647 -12.159 1.00 87.31 79 LYS A N 1
ATOM 626 C CA . LYS A 1 79 ? 22.311 10.096 -12.375 1.00 87.31 79 LYS A CA 1
ATOM 627 C C . LYS A 1 79 ? 21.038 10.474 -13.133 1.00 87.31 79 LYS A C 1
ATOM 629 O O . LYS A 1 79 ? 20.907 11.614 -13.576 1.00 87.31 79 LYS A O 1
ATOM 634 N N . VAL A 1 80 ? 20.110 9.534 -13.310 1.00 93.75 80 VAL A N 1
ATOM 635 C CA . VAL A 1 80 ? 18.838 9.805 -13.988 1.00 93.75 80 VAL A CA 1
ATOM 636 C C . VAL A 1 80 ? 18.085 10.914 -13.251 1.00 93.75 80 VAL A C 1
ATOM 638 O O . VAL A 1 80 ? 17.902 10.866 -12.035 1.00 93.75 80 VAL A O 1
ATOM 641 N N . ALA A 1 81 ? 17.623 11.917 -13.997 1.00 94.31 81 ALA A N 1
ATOM 642 C CA . ALA A 1 81 ? 16.865 13.039 -13.457 1.00 94.31 81 ALA A CA 1
ATOM 643 C C . ALA A 1 81 ? 15.421 12.617 -13.125 1.00 94.31 81 ALA A C 1
ATOM 645 O O . ALA A 1 81 ? 14.493 12.916 -13.874 1.00 94.31 81 ALA A O 1
ATOM 646 N N . ILE A 1 82 ? 15.227 11.935 -11.992 1.00 92.75 82 ILE A N 1
ATOM 647 C CA . ILE A 1 82 ? 13.933 11.366 -11.559 1.00 92.75 82 ILE A CA 1
ATOM 648 C C . ILE A 1 82 ? 12.804 12.396 -11.375 1.00 92.75 82 ILE A C 1
ATOM 650 O O . ILE A 1 82 ? 11.637 12.024 -11.355 1.00 92.75 82 ILE A O 1
ATOM 654 N N . GLY A 1 83 ? 13.136 13.687 -11.249 1.00 91.88 83 GLY A N 1
ATOM 655 C CA . GLY A 1 83 ? 12.158 14.781 -11.202 1.00 91.88 83 GLY A CA 1
ATOM 656 C C . GLY A 1 83 ? 11.610 15.196 -12.574 1.00 91.88 83 GLY A C 1
ATOM 657 O O . GLY A 1 83 ? 10.681 15.996 -12.648 1.00 91.88 83 GLY A O 1
ATOM 658 N N . ARG A 1 84 ? 12.169 14.681 -13.678 1.00 95.62 84 ARG A N 1
ATOM 659 C CA . ARG A 1 84 ? 11.662 14.945 -15.030 1.00 95.62 84 ARG A CA 1
ATOM 660 C C . ARG A 1 84 ? 10.333 14.213 -15.225 1.00 95.62 84 ARG A C 1
ATOM 662 O O . ARG A 1 84 ? 10.280 13.002 -15.040 1.00 95.62 84 ARG A O 1
ATOM 669 N N . HIS A 1 85 ? 9.299 14.925 -15.682 1.00 95.75 85 HIS A N 1
ATOM 670 C CA . HIS A 1 85 ? 7.940 14.383 -15.845 1.00 95.75 85 HIS A CA 1
ATOM 671 C C . HIS A 1 85 ? 7.901 13.030 -16.569 1.00 95.75 85 HIS A C 1
ATOM 673 O O . HIS A 1 85 ? 7.383 12.064 -16.022 1.00 95.75 85 HIS A O 1
ATOM 679 N N . VAL A 1 86 ? 8.533 12.949 -17.746 1.00 97.00 86 VAL A N 1
ATOM 680 C CA . VAL A 1 86 ? 8.567 11.728 -18.571 1.00 97.00 86 VAL A CA 1
ATOM 681 C C . VAL A 1 86 ? 9.248 10.561 -17.847 1.00 97.00 86 VAL A C 1
ATOM 683 O O . VAL A 1 86 ? 8.783 9.433 -17.927 1.00 97.00 86 VAL A O 1
ATOM 686 N N . VAL A 1 87 ? 10.307 10.823 -17.071 1.00 97.38 87 VAL A N 1
ATOM 687 C CA . VAL A 1 87 ? 10.955 9.780 -16.255 1.00 97.38 87 VAL A CA 1
ATOM 688 C C . VAL A 1 87 ? 10.014 9.308 -15.146 1.00 97.38 87 VAL A C 1
ATOM 690 O O . VAL A 1 87 ? 9.967 8.120 -14.849 1.00 97.38 87 VAL A O 1
ATOM 693 N N . GLY A 1 88 ? 9.241 10.218 -14.551 1.00 96.81 88 GLY A N 1
ATOM 694 C CA . GLY A 1 88 ? 8.218 9.876 -13.565 1.00 96.81 88 GLY A CA 1
ATOM 695 C C . GLY A 1 88 ? 7.065 9.046 -14.142 1.00 96.81 88 GLY A C 1
ATOM 696 O O . GLY A 1 88 ? 6.542 8.173 -13.453 1.00 96.81 88 GLY A O 1
ATOM 697 N N . GLU A 1 89 ? 6.671 9.286 -15.394 1.00 97.25 89 GLU A N 1
ATOM 698 C CA . GLU A 1 89 ? 5.695 8.448 -16.108 1.00 97.25 89 GLU A CA 1
ATOM 699 C C . GLU A 1 89 ? 6.247 7.043 -16.359 1.00 97.25 89 GLU A C 1
ATOM 701 O O . GLU A 1 89 ? 5.587 6.057 -16.029 1.00 97.25 89 GLU A O 1
ATOM 706 N N . ASP A 1 90 ? 7.486 6.949 -16.839 1.00 98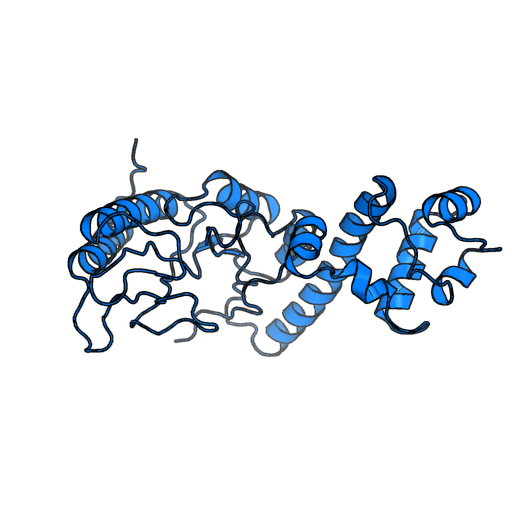.06 90 ASP A N 1
ATOM 707 C CA . ASP A 1 90 ? 8.177 5.675 -17.045 1.00 98.06 90 ASP A CA 1
ATOM 708 C C . ASP A 1 90 ? 8.367 4.901 -15.734 1.00 98.06 90 ASP A C 1
ATOM 710 O O . ASP A 1 90 ? 8.206 3.681 -15.710 1.00 98.06 90 ASP A O 1
ATOM 714 N N . ASP A 1 91 ? 8.648 5.599 -14.629 1.00 97.94 91 ASP A N 1
ATOM 715 C CA . ASP A 1 91 ? 8.733 5.007 -13.290 1.00 97.94 91 ASP A CA 1
ATOM 716 C C . ASP A 1 91 ? 7.403 4.406 -12.855 1.00 97.94 91 ASP A C 1
ATOM 718 O O . ASP A 1 91 ? 7.369 3.278 -12.363 1.00 97.94 91 ASP A O 1
ATOM 722 N N . ARG A 1 92 ? 6.294 5.125 -13.060 1.00 97.88 92 ARG A N 1
ATOM 723 C CA . ARG A 1 92 ? 4.963 4.597 -12.751 1.00 97.88 92 ARG A CA 1
ATOM 724 C C . ARG A 1 92 ? 4.643 3.385 -13.616 1.00 97.88 92 ARG A C 1
ATOM 726 O O . ARG A 1 92 ? 4.175 2.386 -13.089 1.00 97.88 92 ARG A O 1
ATOM 733 N N . GLU A 1 93 ? 4.935 3.405 -14.909 1.00 98.25 93 GLU A N 1
ATOM 734 C CA . GLU A 1 93 ? 4.707 2.233 -15.760 1.00 98.25 93 GLU A CA 1
ATOM 735 C C . GLU A 1 93 ? 5.562 1.029 -15.340 1.00 98.25 93 GLU A C 1
ATOM 737 O O . GLU A 1 93 ? 5.044 -0.085 -15.205 1.00 98.25 93 GLU A O 1
ATOM 742 N N . PHE A 1 94 ? 6.851 1.240 -15.059 1.00 98.56 94 PHE A N 1
ATOM 743 C CA . PHE A 1 94 ? 7.737 0.165 -14.621 1.00 98.56 94 PHE A CA 1
ATOM 744 C C . PHE A 1 94 ? 7.384 -0.367 -13.227 1.00 98.56 94 PHE A C 1
ATOM 746 O O . PHE A 1 94 ? 7.533 -1.564 -12.981 1.00 98.56 94 PHE A O 1
ATOM 753 N N . LEU A 1 95 ? 6.839 0.466 -12.335 1.00 98.62 95 LEU A N 1
ATOM 754 C CA . LEU A 1 95 ? 6.284 0.013 -11.057 1.00 98.62 95 LEU A CA 1
ATOM 755 C C . LEU A 1 95 ? 5.211 -1.068 -11.263 1.00 98.62 95 LEU A C 1
ATOM 757 O O . LEU A 1 95 ? 5.176 -2.036 -10.510 1.00 98.62 95 LEU A O 1
ATOM 761 N N . GLY A 1 96 ? 4.396 -0.960 -12.317 1.00 98.50 96 GLY A N 1
ATOM 762 C CA . GLY A 1 96 ? 3.441 -2.009 -12.690 1.00 98.50 96 GLY A CA 1
ATOM 763 C C . GLY A 1 96 ? 4.138 -3.320 -13.071 1.00 98.50 96 GLY A C 1
ATOM 764 O O . GLY A 1 96 ? 3.713 -4.398 -12.668 1.00 98.50 96 GLY A O 1
ATOM 765 N N . VAL A 1 97 ? 5.272 -3.256 -13.774 1.00 98.69 97 VAL A N 1
ATOM 766 C CA . VAL A 1 97 ? 6.080 -4.449 -14.091 1.00 98.69 97 VAL A CA 1
ATOM 767 C C . VAL A 1 97 ? 6.635 -5.100 -12.819 1.00 98.69 97 VAL A C 1
ATOM 769 O O . VAL A 1 97 ? 6.608 -6.327 -12.707 1.00 98.69 97 VAL A O 1
ATOM 772 N N . ILE A 1 98 ? 7.100 -4.297 -11.856 1.00 98.62 98 ILE A N 1
ATOM 773 C CA . ILE A 1 98 ? 7.560 -4.782 -10.544 1.00 98.62 98 ILE A CA 1
ATOM 774 C C . ILE A 1 98 ? 6.402 -5.448 -9.790 1.00 98.62 98 ILE A C 1
ATOM 776 O O . ILE A 1 98 ? 6.546 -6.584 -9.337 1.00 98.62 98 ILE A O 1
ATOM 780 N N . ALA A 1 99 ? 5.254 -4.771 -9.700 1.00 98.44 99 ALA A N 1
ATOM 781 C CA . ALA A 1 99 ? 4.063 -5.267 -9.018 1.00 98.44 99 ALA A CA 1
ATOM 782 C C . ALA A 1 99 ? 3.591 -6.601 -9.606 1.00 98.44 99 ALA A C 1
ATOM 784 O O . ALA A 1 99 ? 3.417 -7.564 -8.863 1.00 98.44 99 ALA A O 1
ATOM 785 N N . ARG A 1 100 ? 3.481 -6.704 -10.938 1.00 98.56 100 ARG A N 1
ATOM 786 C CA . ARG A 1 100 ? 3.125 -7.958 -11.619 1.00 98.56 100 ARG A CA 1
ATOM 787 C C . ARG A 1 100 ? 4.053 -9.095 -11.224 1.00 98.56 100 ARG A C 1
ATOM 789 O O . ARG A 1 100 ? 3.581 -10.151 -10.817 1.00 98.56 100 ARG A O 1
ATOM 796 N N . GLN A 1 101 ? 5.367 -8.875 -11.314 1.00 98.31 101 GLN A N 1
ATOM 797 C CA . GLN A 1 101 ? 6.348 -9.904 -10.974 1.00 98.31 101 GLN A CA 1
ATOM 798 C C . GLN A 1 101 ? 6.213 -10.345 -9.514 1.00 98.31 101 GLN A C 1
ATOM 800 O O . GLN A 1 101 ? 6.274 -11.542 -9.229 1.00 98.31 101 GLN A O 1
ATOM 805 N N . TYR A 1 102 ? 6.031 -9.398 -8.594 1.00 98.00 102 TYR A N 1
ATOM 806 C CA . TYR A 1 102 ? 5.840 -9.692 -7.180 1.00 98.00 102 TYR A CA 1
ATOM 807 C C . TYR A 1 102 ? 4.571 -10.523 -6.950 1.00 98.00 102 TYR A C 1
ATOM 809 O O . TYR A 1 102 ? 4.678 -11.650 -6.461 1.00 98.00 102 TYR A O 1
ATOM 817 N N . TYR A 1 103 ? 3.403 -10.031 -7.374 1.00 98.44 103 TYR A N 1
ATOM 818 C CA . TYR A 1 103 ? 2.117 -10.691 -7.136 1.00 98.44 103 TYR A CA 1
ATOM 819 C C . TYR A 1 103 ? 1.980 -12.034 -7.844 1.00 98.44 103 TYR A C 1
ATOM 821 O O . TYR A 1 103 ? 1.462 -12.980 -7.256 1.00 98.44 103 TYR A O 1
ATOM 829 N N . GLU A 1 104 ? 2.506 -12.167 -9.060 1.00 98.31 104 GLU A N 1
ATOM 830 C CA . GLU A 1 104 ? 2.542 -13.450 -9.760 1.00 98.31 104 GLU A CA 1
ATOM 831 C C . GLU A 1 104 ? 3.381 -14.476 -8.997 1.00 98.31 104 GLU A C 1
ATOM 833 O O . GLU A 1 104 ? 2.986 -15.638 -8.879 1.00 98.31 104 GLU A O 1
ATOM 838 N N . THR A 1 105 ? 4.510 -14.046 -8.430 1.00 97.75 105 THR A N 1
ATOM 839 C CA . THR A 1 105 ? 5.396 -14.921 -7.657 1.00 97.75 105 THR A CA 1
ATOM 840 C C . THR A 1 105 ? 4.734 -15.360 -6.355 1.00 97.75 105 THR A C 1
ATOM 842 O O . THR A 1 105 ? 4.587 -16.562 -6.119 1.00 97.75 105 THR A O 1
ATOM 845 N N . VAL A 1 106 ? 4.308 -14.409 -5.515 1.00 97.25 106 VAL A N 1
ATOM 846 C CA . VAL A 1 106 ? 3.740 -14.728 -4.194 1.00 97.25 106 VAL A CA 1
ATOM 847 C C . VAL A 1 106 ? 2.366 -15.383 -4.316 1.00 97.25 106 VAL A C 1
ATOM 849 O O . VAL A 1 106 ? 2.092 -16.360 -3.623 1.00 97.25 106 VAL A O 1
ATOM 852 N N . GLY A 1 107 ? 1.541 -14.938 -5.265 1.00 97.62 107 GLY A N 1
ATOM 853 C CA . GLY A 1 107 ? 0.217 -15.488 -5.534 1.00 97.62 107 GLY A CA 1
ATOM 854 C C . GLY A 1 107 ? 0.266 -16.936 -6.000 1.00 97.62 107 GLY A C 1
ATOM 855 O O . GLY A 1 107 ? -0.430 -17.789 -5.446 1.00 97.62 107 GLY A O 1
ATOM 856 N N . ARG A 1 108 ? 1.129 -17.259 -6.974 1.00 97.62 108 ARG A N 1
ATOM 857 C CA . ARG A 1 108 ? 1.294 -18.650 -7.431 1.00 97.62 108 ARG A CA 1
ATOM 858 C C . ARG A 1 108 ? 1.902 -19.538 -6.359 1.00 97.62 108 ARG A C 1
ATOM 860 O O . ARG A 1 108 ? 1.456 -20.674 -6.205 1.00 97.62 108 ARG A O 1
ATOM 867 N N . ALA A 1 109 ? 2.898 -19.041 -5.626 1.00 97.62 109 ALA A N 1
ATOM 868 C CA . ALA A 1 109 ? 3.492 -19.790 -4.527 1.00 97.62 109 ALA A CA 1
ATOM 869 C C . ALA A 1 109 ? 2.439 -20.108 -3.460 1.00 97.62 109 ALA A C 1
ATOM 871 O O . ALA A 1 109 ? 2.287 -21.269 -3.082 1.00 97.62 109 ALA A O 1
ATOM 872 N N . GLN A 1 110 ? 1.650 -19.117 -3.042 1.00 96.00 110 GLN A N 1
ATOM 873 C CA . GLN A 1 110 ? 0.592 -19.341 -2.070 1.00 96.00 110 GLN A CA 1
ATOM 874 C C . GLN A 1 110 ? -0.449 -20.332 -2.584 1.00 96.00 110 GLN A C 1
ATOM 876 O O . GLN A 1 110 ? -0.707 -21.313 -1.904 1.00 96.00 110 GLN A O 1
ATOM 881 N N . ARG A 1 111 ? -0.985 -20.159 -3.798 1.00 96.94 111 ARG A N 1
ATOM 882 C CA . ARG A 1 111 ? -1.983 -21.092 -4.352 1.00 96.94 111 ARG A CA 1
ATOM 883 C C . ARG A 1 111 ? -1.465 -22.519 -4.504 1.00 96.94 111 ARG A C 1
ATOM 885 O O . ARG A 1 111 ? -2.235 -23.458 -4.347 1.00 96.94 111 ARG A O 1
ATOM 892 N N . LYS A 1 112 ? -0.169 -22.693 -4.775 1.00 98.12 112 LYS A N 1
ATOM 893 C CA . LYS A 1 112 ? 0.472 -24.013 -4.817 1.00 98.12 112 LYS A CA 1
ATOM 894 C C . LYS A 1 112 ? 0.487 -24.695 -3.445 1.00 98.12 112 LYS A C 1
ATOM 896 O O . LYS A 1 112 ? 0.335 -25.911 -3.381 1.00 98.12 112 LYS A O 1
ATOM 901 N N . HIS A 1 113 ? 0.730 -23.939 -2.377 1.00 97.81 113 HIS A N 1
ATOM 902 C CA . HIS A 1 113 ? 0.881 -24.483 -1.025 1.00 97.81 113 HIS A CA 1
ATOM 903 C C . HIS A 1 113 ? -0.427 -24.504 -0.227 1.00 97.81 113 HIS A C 1
ATOM 905 O O . HIS A 1 113 ? -0.587 -25.352 0.646 1.00 97.81 113 HIS A O 1
ATOM 911 N N . ASP A 1 114 ? -1.359 -23.613 -0.551 1.00 97.81 114 ASP A N 1
ATOM 912 C CA . ASP A 1 114 ? -2.678 -23.517 0.053 1.00 97.81 114 ASP A CA 1
ATOM 913 C C . ASP A 1 114 ? -3.690 -22.893 -0.923 1.00 97.81 114 ASP A C 1
ATOM 915 O O . ASP A 1 114 ? -3.861 -21.673 -1.030 1.00 97.81 114 ASP A O 1
ATOM 919 N N . ALA A 1 115 ? -4.372 -23.761 -1.665 1.00 96.50 115 ALA A N 1
ATOM 920 C CA . ALA A 1 115 ? -5.409 -23.356 -2.606 1.00 96.50 115 ALA A CA 1
ATOM 921 C C . ALA A 1 115 ? -6.759 -23.048 -1.929 1.00 96.50 115 ALA A C 1
ATOM 923 O O . ALA A 1 115 ? -7.624 -22.462 -2.574 1.00 96.50 115 ALA A O 1
ATOM 924 N N . ASN A 1 116 ? -6.948 -23.440 -0.662 1.00 97.25 116 ASN A N 1
ATOM 925 C CA . ASN A 1 116 ? -8.262 -23.457 -0.010 1.00 97.25 116 ASN A CA 1
ATOM 926 C C . ASN A 1 116 ? -8.546 -22.212 0.840 1.00 97.25 116 ASN A C 1
ATOM 928 O O . ASN A 1 116 ? -9.701 -21.967 1.183 1.00 97.25 116 ASN A O 1
ATOM 932 N N . HIS A 1 117 ? -7.520 -21.438 1.197 1.00 97.75 117 HIS A N 1
ATOM 933 C CA . HIS A 1 117 ? -7.672 -20.247 2.033 1.00 97.75 117 HIS A CA 1
ATOM 934 C C . HIS A 1 117 ? -7.589 -18.944 1.237 1.00 97.75 117 HIS A C 1
ATOM 936 O O . HIS A 1 117 ? -6.953 -18.862 0.181 1.00 97.75 117 HIS A O 1
ATOM 942 N N . LEU A 1 118 ? -8.220 -17.896 1.776 1.00 97.69 118 LEU A N 1
ATOM 943 C CA . LEU A 1 118 ? -8.259 -16.593 1.125 1.00 97.69 118 LEU A CA 1
ATOM 944 C C . LEU A 1 118 ? -6.875 -15.937 1.084 1.00 97.69 118 LEU A C 1
ATOM 946 O O . LEU A 1 118 ? -6.092 -15.995 2.037 1.00 97.69 118 LEU A O 1
ATOM 950 N N . VAL A 1 119 ? -6.608 -15.241 -0.011 1.00 97.94 119 VAL A N 1
ATOM 951 C CA . VAL A 1 119 ? -5.525 -14.273 -0.135 1.00 97.94 119 VAL A CA 1
ATOM 952 C C . VAL A 1 119 ? -6.126 -12.893 0.100 1.00 97.94 119 VAL A C 1
ATOM 954 O O . VAL A 1 119 ? -6.826 -12.352 -0.754 1.00 97.94 119 VAL A O 1
ATOM 957 N N . LEU A 1 120 ? -5.830 -12.305 1.255 1.00 97.62 120 LEU A N 1
ATOM 958 C CA . LEU A 1 120 ? -6.318 -10.979 1.643 1.00 97.62 120 LEU A CA 1
ATOM 959 C C . LEU A 1 120 ? -5.418 -9.851 1.106 1.00 97.62 120 LEU A C 1
ATOM 961 O O . LEU A 1 120 ? -5.577 -8.692 1.484 1.00 97.62 120 LEU A O 1
ATOM 965 N N . GLY A 1 121 ? -4.464 -10.198 0.239 1.00 96.00 121 GLY A N 1
ATOM 966 C CA . GLY A 1 121 ? -3.494 -9.289 -0.349 1.00 96.00 121 GLY A CA 1
ATOM 967 C C . GLY A 1 121 ? -2.489 -8.764 0.669 1.00 96.00 121 GLY A C 1
ATOM 968 O O . GLY A 1 121 ? -2.074 -9.457 1.602 1.00 96.00 121 GLY A O 1
ATOM 969 N N . GLU A 1 122 ? -2.076 -7.524 0.464 1.00 96.44 122 GLU A N 1
ATOM 970 C CA . GLU A 1 122 ? -1.231 -6.779 1.392 1.00 96.44 122 GLU A 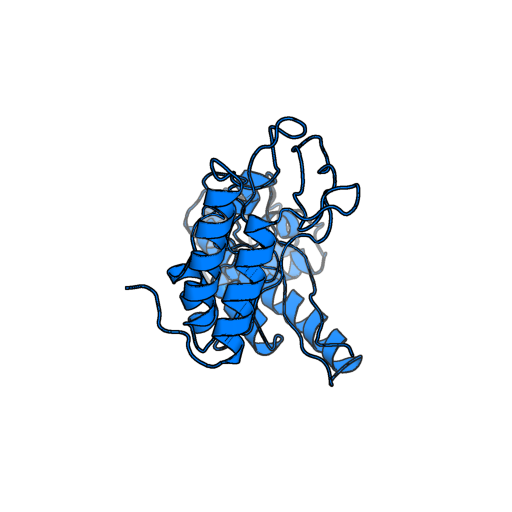CA 1
ATOM 971 C C . GLU A 1 122 ? -2.098 -5.900 2.285 1.00 96.44 122 GLU A C 1
ATOM 973 O O . GLU A 1 122 ? -3.260 -5.654 1.973 1.00 96.44 122 GLU A O 1
ATOM 978 N N . ARG A 1 123 ? -1.540 -5.402 3.387 1.00 95.88 123 ARG A N 1
ATOM 979 C CA . ARG A 1 123 ? -2.189 -4.367 4.197 1.00 95.88 123 ARG A CA 1
ATOM 980 C C . ARG A 1 123 ? -1.846 -3.001 3.613 1.00 95.88 123 ARG A C 1
ATOM 982 O O . ARG A 1 123 ? -0.983 -2.304 4.143 1.00 95.88 123 ARG A O 1
ATOM 989 N N . TYR A 1 124 ? -2.454 -2.672 2.476 1.00 95.19 124 TYR A N 1
ATOM 990 C CA . TYR A 1 124 ? -2.203 -1.420 1.764 1.00 95.19 124 TYR A CA 1
ATOM 991 C C . TYR A 1 124 ? -2.499 -0.222 2.659 1.00 95.19 124 TYR A C 1
ATOM 993 O O . TYR A 1 124 ? -3.458 -0.243 3.424 1.00 95.19 124 TYR A O 1
ATOM 1001 N N . LEU A 1 125 ? -1.722 0.846 2.531 1.00 91.81 125 LEU A N 1
ATOM 1002 C CA . LEU A 1 125 ? -2.056 2.116 3.162 1.00 91.81 125 LEU A CA 1
ATOM 1003 C C . LEU A 1 125 ? -2.942 2.930 2.213 1.00 91.81 125 LEU A C 1
ATOM 1005 O O . LEU A 1 125 ? -2.648 3.040 1.019 1.00 91.81 125 LEU A O 1
ATOM 1009 N N . ALA A 1 126 ? -4.040 3.482 2.727 1.00 91.31 126 ALA A N 1
ATOM 1010 C CA . ALA A 1 126 ? -4.926 4.352 1.962 1.00 91.31 126 ALA A CA 1
ATOM 1011 C C . ALA A 1 126 ? -4.140 5.522 1.345 1.00 91.31 126 ALA A C 1
ATOM 1013 O O . ALA A 1 126 ? -3.407 6.240 2.030 1.00 91.31 126 ALA A O 1
ATOM 1014 N N . GLY A 1 127 ? -4.273 5.700 0.030 1.00 89.31 127 GLY A N 1
ATOM 1015 C CA . GLY A 1 127 ? -3.527 6.696 -0.731 1.00 89.31 127 GLY A CA 1
ATOM 1016 C C . GLY A 1 127 ? -2.093 6.292 -1.097 1.00 89.31 127 GLY A C 1
ATOM 1017 O O . GLY A 1 127 ? -1.387 7.123 -1.662 1.00 89.31 127 GLY A O 1
ATOM 1018 N N . ASP A 1 128 ? -1.641 5.071 -0.801 1.00 92.31 128 ASP A N 1
ATOM 1019 C CA . ASP A 1 128 ? -0.314 4.544 -1.183 1.00 92.31 128 ASP A CA 1
ATOM 1020 C C . ASP A 1 128 ? -0.405 3.272 -2.039 1.00 92.31 128 ASP A C 1
ATOM 1022 O O . ASP A 1 128 ? 0.530 2.479 -2.111 1.00 92.31 128 ASP A O 1
ATOM 1026 N N . ALA A 1 129 ? -1.555 3.049 -2.678 1.00 93.44 129 ALA A N 1
ATOM 1027 C CA . ALA A 1 129 ? -1.796 1.917 -3.568 1.00 93.44 129 ALA A CA 1
ATOM 1028 C C . ALA A 1 129 ? -2.141 2.420 -4.982 1.00 93.44 129 ALA A C 1
ATOM 1030 O O . ALA A 1 129 ? -3.326 2.543 -5.325 1.00 93.44 129 ALA A O 1
ATOM 1031 N N . PRO A 1 130 ? -1.132 2.757 -5.809 1.00 96.62 130 PRO A N 1
ATOM 1032 C CA . PRO A 1 130 ? -1.344 3.221 -7.175 1.00 96.62 130 PRO A CA 1
ATOM 1033 C C . PRO A 1 130 ? -2.211 2.257 -7.994 1.00 96.62 130 PRO A C 1
ATOM 1035 O O . PRO A 1 130 ? -2.141 1.038 -7.834 1.00 96.62 130 PRO A O 1
ATOM 1038 N N . GLU A 1 131 ? -3.028 2.801 -8.897 1.00 97.62 131 GLU A N 1
ATOM 1039 C CA . GLU A 1 131 ? -3.987 2.020 -9.690 1.00 97.62 131 GLU A CA 1
ATOM 1040 C C . GLU A 1 131 ? -3.331 0.872 -10.467 1.00 97.62 131 GLU A C 1
ATOM 1042 O O . GLU A 1 131 ? -3.848 -0.241 -10.487 1.00 97.62 131 GLU A O 1
ATOM 1047 N N . ASN A 1 132 ? -2.177 1.122 -11.085 1.00 97.69 132 ASN A N 1
ATOM 1048 C CA . ASN A 1 132 ? -1.435 0.099 -11.811 1.00 97.69 132 ASN A CA 1
ATOM 1049 C C . ASN A 1 132 ? -0.976 -1.042 -10.889 1.00 97.69 132 ASN A C 1
ATOM 1051 O O . ASN A 1 132 ? -1.070 -2.193 -11.284 1.00 97.69 132 ASN A O 1
ATOM 1055 N N . VAL A 1 133 ? -0.554 -0.761 -9.654 1.00 98.56 133 VAL A N 1
ATOM 1056 C CA . VAL A 1 133 ? -0.190 -1.806 -8.681 1.00 98.56 133 VAL A CA 1
ATOM 1057 C C . VAL A 1 133 ? -1.413 -2.635 -8.296 1.00 98.56 133 VAL A C 1
ATOM 1059 O O . VAL A 1 133 ? -1.351 -3.862 -8.316 1.00 98.56 133 VAL A O 1
ATOM 1062 N N . LEU A 1 134 ? -2.540 -1.979 -8.007 1.00 98.50 134 LEU A N 1
ATOM 1063 C CA . LEU A 1 134 ? -3.797 -2.653 -7.672 1.00 98.50 134 LEU A CA 1
ATOM 1064 C C . LEU A 1 134 ? -4.298 -3.546 -8.816 1.00 98.50 134 LEU A C 1
ATOM 1066 O O . LEU A 1 134 ? -4.713 -4.679 -8.570 1.00 98.50 134 LEU A O 1
ATOM 1070 N N . LYS A 1 135 ? -4.211 -3.072 -10.065 1.00 98.62 135 LYS A N 1
ATOM 1071 C CA . LYS A 1 135 ? -4.554 -3.857 -11.262 1.00 98.62 135 LYS A CA 1
ATOM 1072 C C . LYS A 1 135 ? -3.710 -5.123 -11.379 1.00 98.62 135 LYS A C 1
ATOM 1074 O O . LYS A 1 135 ? -4.252 -6.175 -11.695 1.00 98.62 135 LYS A O 1
ATOM 1079 N N . GLU A 1 136 ? -2.411 -5.039 -11.095 1.00 98.69 136 GLU A N 1
ATOM 1080 C CA . GLU A 1 136 ? -1.523 -6.208 -11.128 1.00 98.69 136 GLU A CA 1
ATOM 1081 C C . GLU A 1 136 ? -1.716 -7.152 -9.936 1.00 98.69 136 GLU A C 1
ATOM 1083 O O . GLU A 1 136 ? -1.459 -8.348 -10.059 1.00 98.69 136 GLU A O 1
ATOM 1088 N N . ALA A 1 137 ? -2.191 -6.647 -8.794 1.00 98.50 137 ALA A N 1
ATOM 1089 C CA . ALA A 1 137 ? -2.522 -7.464 -7.629 1.00 98.50 137 ALA A CA 1
ATOM 1090 C C . ALA A 1 137 ? -3.819 -8.263 -7.821 1.00 98.50 137 ALA A C 1
ATOM 1092 O O . ALA A 1 137 ? -3.913 -9.417 -7.397 1.00 98.50 137 ALA A O 1
ATOM 1093 N N . ALA A 1 138 ? -4.824 -7.656 -8.462 1.00 98.50 138 ALA A N 1
ATOM 1094 C CA . ALA A 1 138 ? -6.194 -8.163 -8.552 1.00 98.50 138 ALA A CA 1
ATOM 1095 C C . ALA A 1 138 ? -6.344 -9.626 -9.036 1.00 98.50 138 ALA A C 1
ATOM 1097 O O . ALA A 1 138 ? -7.222 -10.327 -8.514 1.00 98.50 138 ALA A O 1
ATOM 1098 N N . PRO A 1 139 ? -5.525 -10.146 -9.976 1.00 98.44 139 PRO A N 1
ATOM 1099 C CA . PRO A 1 139 ? -5.597 -11.548 -10.394 1.00 98.44 139 PRO A CA 1
ATOM 1100 C C . PRO A 1 139 ? -5.155 -12.552 -9.321 1.00 98.44 139 PRO A C 1
ATOM 1102 O O . PRO A 1 139 ? -5.495 -13.729 -9.418 1.00 98.44 139 PRO A O 1
ATOM 1105 N N . PHE A 1 140 ? -4.394 -12.110 -8.317 1.00 98.44 140 PHE A N 1
ATOM 1106 C CA . PHE A 1 140 ? -3.729 -12.980 -7.344 1.00 98.44 140 PHE A CA 1
ATOM 1107 C C . PHE A 1 140 ? -4.308 -12.886 -5.929 1.00 98.44 140 PHE A C 1
ATOM 1109 O O . PHE A 1 140 ? -3.917 -13.677 -5.071 1.00 98.44 140 PHE A O 1
ATOM 1116 N N . ILE A 1 141 ? -5.230 -11.952 -5.688 1.00 98.19 141 ILE A N 1
ATOM 1117 C CA . ILE A 1 141 ? -5.864 -11.709 -4.387 1.00 98.19 141 ILE A CA 1
ATOM 1118 C C . ILE A 1 141 ? -7.377 -11.947 -4.459 1.00 98.19 141 ILE A C 1
ATOM 1120 O O . ILE A 1 141 ? -8.001 -11.716 -5.495 1.00 98.19 141 ILE A O 1
ATOM 1124 N N . ASP A 1 142 ? -7.972 -12.366 -3.343 1.00 98.38 142 ASP A N 1
ATOM 1125 C CA . ASP A 1 142 ? -9.426 -12.528 -3.208 1.00 98.38 142 ASP A CA 1
ATOM 1126 C C . ASP A 1 142 ? -10.093 -11.279 -2.621 1.00 98.38 142 ASP A C 1
ATOM 1128 O O . ASP A 1 142 ? -11.260 -11.016 -2.900 1.00 98.38 142 ASP A O 1
ATOM 1132 N N . ALA A 1 143 ? -9.351 -10.500 -1.830 1.00 98.31 143 ALA A N 1
ATOM 1133 C CA . ALA A 1 143 ? -9.789 -9.242 -1.238 1.00 98.31 143 ALA A CA 1
ATOM 1134 C C . ALA A 1 143 ? -8.631 -8.237 -1.175 1.00 98.31 143 ALA A C 1
ATOM 1136 O O . ALA A 1 143 ? -7.465 -8.627 -1.096 1.00 98.31 143 ALA A O 1
ATOM 1137 N N . VAL A 1 144 ? -8.958 -6.945 -1.175 1.00 98.12 144 VAL A N 1
ATOM 1138 C CA . VAL A 1 144 ? -8.002 -5.862 -0.906 1.00 98.12 144 VAL A CA 1
ATOM 1139 C C . VAL A 1 144 ? -8.055 -5.531 0.576 1.00 98.12 144 VAL A C 1
ATOM 1141 O O . VAL A 1 144 ? -9.105 -5.143 1.081 1.00 98.12 144 VAL A O 1
ATOM 1144 N N . SER A 1 145 ? -6.936 -5.647 1.281 1.00 98.00 145 SER A N 1
ATOM 1145 C CA . SER A 1 145 ? -6.868 -5.253 2.687 1.00 98.00 145 SER A CA 1
ATOM 1146 C C . SER A 1 145 ? -6.234 -3.883 2.844 1.00 98.00 145 SER A C 1
ATOM 1148 O O . SER A 1 145 ? -5.187 -3.611 2.272 1.00 98.00 145 SER A O 1
ATOM 1150 N N . VAL A 1 146 ? -6.855 -3.004 3.621 1.00 96.00 146 VAL A N 1
ATOM 1151 C CA . VAL A 1 146 ? -6.435 -1.603 3.704 1.00 96.00 146 VAL A CA 1
ATOM 1152 C C . VAL A 1 146 ? -6.382 -1.099 5.138 1.00 96.00 146 VAL A C 1
ATOM 1154 O O . VAL A 1 146 ? -7.219 -1.446 5.976 1.00 96.00 146 VAL A O 1
ATOM 1157 N N . GLN A 1 147 ? -5.360 -0.297 5.409 1.00 93.88 147 GLN A N 1
ATOM 1158 C CA . GLN A 1 147 ? -5.239 0.574 6.565 1.00 93.88 147 GLN A CA 1
ATOM 1159 C C . GLN A 1 147 ? -5.752 1.953 6.132 1.00 93.88 147 GLN A C 1
ATOM 1161 O O . GLN A 1 147 ? -5.157 2.577 5.250 1.00 93.88 147 GLN A O 1
ATOM 1166 N N . PRO A 1 148 ? -6.890 2.413 6.671 1.00 88.00 148 PRO A N 1
ATOM 1167 C CA . PRO A 1 148 ? -7.643 3.544 6.134 1.00 88.00 148 PRO A CA 1
ATOM 1168 C C . PRO A 1 148 ? -6.998 4.902 6.438 1.00 88.00 148 PRO A C 1
ATOM 1170 O O . PRO A 1 148 ? -7.425 5.908 5.889 1.00 88.00 148 PRO A O 1
ATOM 1173 N N . GLY A 1 149 ? -5.977 4.947 7.290 1.00 75.19 149 GLY A N 1
ATOM 1174 C CA . GLY A 1 149 ? -5.262 6.168 7.625 1.00 75.19 149 GLY A CA 1
ATOM 1175 C C . GLY A 1 149 ? -4.548 6.042 8.960 1.00 75.19 149 GLY A C 1
ATOM 1176 O O . GLY A 1 149 ? -5.023 5.367 9.873 1.00 75.19 149 GLY A O 1
ATOM 1177 N N . ASP A 1 150 ? -3.401 6.700 9.066 1.00 67.50 150 ASP A N 1
ATOM 1178 C CA . ASP A 1 150 ? -2.602 6.791 10.290 1.00 67.50 150 ASP A CA 1
ATOM 1179 C C . ASP A 1 150 ? -2.148 8.230 10.599 1.00 67.50 150 ASP A C 1
ATOM 1181 O O . ASP A 1 150 ? -1.625 8.480 11.687 1.00 67.50 150 ASP A O 1
ATOM 1185 N N . ARG A 1 151 ? -2.354 9.167 9.654 1.00 70.38 151 ARG A N 1
ATOM 1186 C CA . ARG A 1 151 ? -1.782 10.523 9.622 1.00 70.38 151 ARG A CA 1
ATOM 1187 C C . ARG A 1 151 ? -0.314 10.571 10.084 1.00 70.38 151 ARG A C 1
ATOM 1189 O O . ARG A 1 151 ? 0.112 11.534 10.718 1.00 70.38 151 ARG A O 1
ATOM 1196 N N . TYR A 1 152 ? 0.502 9.564 9.750 1.00 63.47 152 TYR A N 1
ATOM 1197 C CA . TYR A 1 152 ? 1.943 9.609 10.039 1.00 63.47 152 TYR A CA 1
ATOM 1198 C C . TYR A 1 152 ? 2.620 10.798 9.352 1.00 63.47 152 TYR A C 1
ATOM 1200 O O . TYR A 1 152 ? 3.606 11.332 9.858 1.00 63.47 152 TYR A O 1
ATOM 1208 N N . THR A 1 153 ? 2.076 11.215 8.208 1.00 66.88 153 THR A N 1
ATOM 1209 C CA . THR A 1 153 ? 2.396 12.466 7.5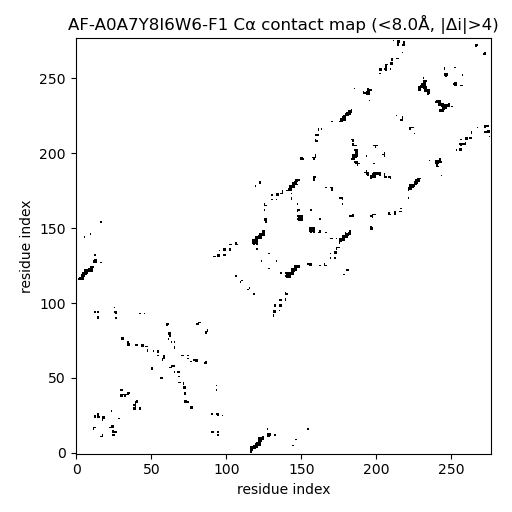20 1.00 66.88 153 THR A CA 1
ATOM 1210 C C . THR A 1 153 ? 1.110 13.073 6.962 1.00 66.88 153 THR A C 1
ATOM 1212 O O . THR A 1 153 ? 0.094 12.386 6.854 1.00 66.88 153 THR A O 1
ATOM 1215 N N . GLU A 1 154 ? 1.158 14.336 6.538 1.00 71.19 154 GLU A N 1
ATOM 1216 C CA . GLU A 1 154 ? 0.038 15.007 5.854 1.00 71.19 154 GLU A CA 1
ATOM 1217 C C . GLU A 1 154 ? -0.345 14.345 4.514 1.00 71.19 154 GLU A C 1
ATOM 1219 O O . GLU A 1 154 ? -1.381 14.661 3.939 1.00 71.19 154 GLU A O 1
ATOM 1224 N N . LEU A 1 155 ? 0.468 13.402 4.022 1.00 69.56 155 LEU A N 1
ATOM 1225 C CA . LEU A 1 155 ? 0.223 12.651 2.788 1.00 69.56 155 LEU A CA 1
ATOM 1226 C C . LEU A 1 155 ? -0.810 11.524 2.948 1.00 69.56 155 LEU A C 1
ATOM 1228 O O . LEU A 1 155 ? -1.198 10.923 1.937 1.00 69.56 155 LEU A O 1
ATOM 1232 N N . TYR A 1 156 ? -1.203 11.212 4.187 1.00 77.69 156 TYR A N 1
ATOM 1233 C CA . TYR A 1 156 ? -2.127 10.131 4.521 1.00 77.69 156 TYR A CA 1
ATOM 1234 C C . TYR A 1 156 ? -3.390 10.673 5.196 1.00 77.69 156 TYR A C 1
ATOM 1236 O O . TYR A 1 156 ? -3.309 11.619 5.988 1.00 77.69 156 TYR A O 1
ATOM 1244 N N . PRO A 1 157 ? -4.564 10.092 4.892 1.00 82.19 157 PRO A N 1
ATOM 1245 C CA . PRO A 1 157 ? -5.822 10.531 5.478 1.00 82.19 157 PRO A CA 1
ATOM 1246 C C . PRO A 1 157 ? -5.829 10.362 7.009 1.00 82.19 157 PRO A C 1
ATOM 1248 O O . PRO A 1 157 ? -5.122 9.501 7.550 1.00 82.19 157 PRO A O 1
ATOM 1251 N N . PRO A 1 158 ? -6.627 11.181 7.717 1.00 85.38 158 PRO A N 1
ATOM 1252 C CA . PRO A 1 158 ? -6.833 11.027 9.150 1.00 85.38 158 PRO A CA 1
ATOM 1253 C C . PRO A 1 158 ? -7.496 9.683 9.467 1.00 85.38 158 PRO A C 1
ATOM 1255 O O . PRO A 1 158 ? -8.447 9.290 8.794 1.00 85.38 158 PRO A O 1
ATOM 1258 N N . SER A 1 159 ? -7.062 9.005 10.534 1.00 86.81 159 SER A N 1
ATOM 1259 C CA . SER A 1 159 ? -7.718 7.764 10.991 1.00 86.81 159 SER A CA 1
ATOM 1260 C C . SER A 1 159 ? -9.109 8.021 11.591 1.00 86.81 159 SER A C 1
ATOM 1262 O O . SER A 1 159 ? -9.931 7.127 11.745 1.00 86.81 159 SER A O 1
ATOM 1264 N N . THR A 1 160 ? -9.427 9.269 11.922 1.00 89.62 160 THR A N 1
ATOM 1265 C CA . THR A 1 160 ? -10.706 9.648 12.536 1.00 89.62 160 THR A CA 1
ATOM 1266 C C . THR A 1 160 ? -11.881 9.674 11.555 1.00 89.62 160 THR A C 1
ATOM 1268 O O . THR A 1 160 ? -13.023 9.805 11.993 1.00 89.62 160 THR A O 1
ATOM 1271 N N . VAL A 1 161 ? -11.631 9.531 10.247 1.00 89.69 161 VAL A N 1
ATOM 1272 C CA . VAL A 1 161 ? -12.644 9.623 9.186 1.00 89.69 161 VAL A CA 1
ATOM 1273 C C . VAL A 1 161 ? -12.572 8.395 8.283 1.00 89.69 161 VAL A C 1
ATOM 1275 O O . VAL A 1 161 ? -11.491 7.948 7.914 1.00 89.69 161 VAL A O 1
ATOM 1278 N N . TYR A 1 162 ? -13.730 7.854 7.899 1.00 93.75 162 TYR A N 1
ATOM 1279 C CA . TYR A 1 162 ? -13.796 6.776 6.912 1.00 93.75 162 TYR A CA 1
ATOM 1280 C C . TYR A 1 162 ? -13.432 7.307 5.510 1.00 93.75 162 TYR A C 1
ATOM 1282 O O . TYR A 1 162 ? -14.152 8.170 5.002 1.00 93.75 162 TYR A O 1
ATOM 1290 N N . PRO A 1 163 ? -12.354 6.815 4.866 1.00 93.56 163 PRO A N 1
ATOM 1291 C CA . PRO A 1 163 ? -11.871 7.334 3.584 1.00 93.56 163 PRO A CA 1
ATOM 1292 C C . PRO A 1 163 ? -12.666 6.746 2.407 1.00 93.56 163 PRO A C 1
ATOM 1294 O O . PRO A 1 163 ? -12.148 5.970 1.608 1.00 93.56 163 PRO A O 1
ATOM 1297 N N . GLU A 1 164 ? -13.948 7.093 2.320 1.00 94.62 164 GLU A N 1
ATOM 1298 C CA . GLU A 1 164 ? -14.924 6.489 1.405 1.00 94.62 164 GLU A CA 1
ATOM 1299 C C . GLU A 1 164 ? -14.450 6.407 -0.053 1.00 94.62 164 GLU A C 1
ATOM 1301 O O . GLU A 1 164 ? -14.461 5.318 -0.628 1.00 94.62 164 GLU A O 1
ATOM 1306 N N . GLU A 1 165 ? -13.963 7.51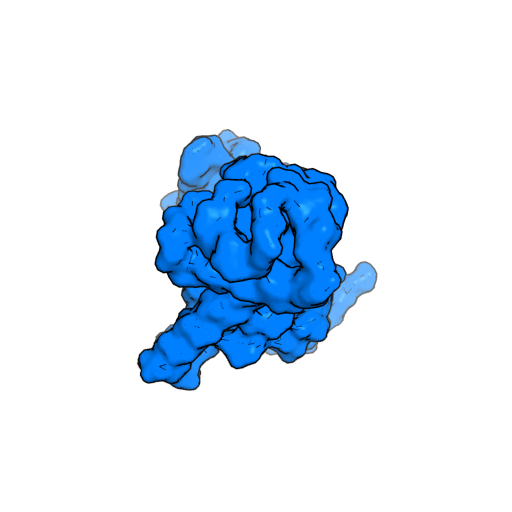9 -0.609 1.00 94.38 165 GLU A N 1
ATOM 1307 C CA . GLU A 1 165 ? -13.509 7.607 -2.003 1.00 94.38 165 GLU A CA 1
ATOM 1308 C C . GLU A 1 165 ? -12.346 6.651 -2.304 1.00 94.38 165 GLU A C 1
ATOM 1310 O O . GLU A 1 165 ? -12.324 5.992 -3.342 1.00 94.38 165 GLU A O 1
ATOM 1315 N N . GLU A 1 166 ? -11.385 6.524 -1.387 1.00 94.50 166 GLU A N 1
ATOM 1316 C CA . GLU A 1 166 ? -10.222 5.653 -1.582 1.00 94.50 166 GLU A CA 1
ATOM 1317 C C . GLU A 1 166 ? -10.612 4.173 -1.491 1.00 94.50 166 GLU A C 1
ATOM 1319 O O . GLU A 1 166 ? -10.135 3.349 -2.274 1.00 94.50 166 GLU A O 1
ATOM 1324 N N . ILE A 1 167 ? -11.514 3.831 -0.568 1.00 96.62 167 ILE A N 1
ATOM 1325 C CA . ILE A 1 167 ? -12.022 2.464 -0.405 1.00 96.62 167 ILE A CA 1
ATOM 1326 C C . ILE A 1 167 ? -12.866 2.056 -1.619 1.00 96.62 167 ILE A C 1
ATOM 1328 O O . ILE A 1 167 ? -12.721 0.944 -2.132 1.00 96.62 167 ILE A O 1
ATOM 1332 N N . GLU A 1 168 ? -13.705 2.961 -2.126 1.00 97.50 168 GLU A N 1
ATOM 1333 C CA . GLU A 1 168 ? -14.458 2.761 -3.366 1.00 97.50 168 GLU A CA 1
ATOM 1334 C C . GLU A 1 168 ? -13.537 2.644 -4.586 1.00 97.50 168 GLU A C 1
ATOM 1336 O O . GLU A 1 168 ? -13.737 1.755 -5.419 1.00 97.50 168 GLU A O 1
ATOM 1341 N N . ARG A 1 169 ? -12.483 3.464 -4.678 1.00 97.69 169 ARG A N 1
ATOM 1342 C CA . ARG A 1 169 ? -11.479 3.372 -5.746 1.00 97.69 169 ARG A CA 1
ATOM 1343 C C . ARG A 1 169 ? -10.775 2.020 -5.729 1.00 97.69 169 ARG A C 1
ATOM 1345 O O . ARG A 1 169 ? -10.662 1.384 -6.775 1.00 97.69 169 ARG A O 1
ATOM 1352 N N . MET A 1 170 ? -10.324 1.553 -4.563 1.00 97.88 170 MET A N 1
ATOM 1353 C CA . MET A 1 170 ? -9.678 0.243 -4.424 1.00 97.88 170 MET A CA 1
ATOM 1354 C C . MET A 1 170 ? -10.593 -0.893 -4.890 1.00 97.88 170 MET A C 1
ATOM 1356 O O . MET A 1 170 ? -10.153 -1.761 -5.650 1.00 97.88 170 MET A O 1
ATOM 1360 N N . HIS A 1 171 ? -11.867 -0.865 -4.488 1.00 98.44 171 HIS A N 1
ATOM 1361 C CA . HIS A 1 171 ? -12.862 -1.822 -4.967 1.00 98.44 171 HIS A CA 1
ATOM 1362 C C . HIS A 1 171 ? -13.049 -1.729 -6.487 1.00 98.44 171 HIS A C 1
ATOM 1364 O O . HIS A 1 171 ? -12.937 -2.735 -7.180 1.00 98.44 171 HIS A O 1
ATOM 1370 N N . SER A 1 172 ? -13.261 -0.525 -7.016 1.00 98.44 172 SER A N 1
ATOM 1371 C CA . SER A 1 172 ? -13.559 -0.288 -8.434 1.00 98.44 172 SER A CA 1
ATOM 1372 C C . SER A 1 172 ? -12.414 -0.703 -9.358 1.00 98.44 172 SER A C 1
ATOM 1374 O O . S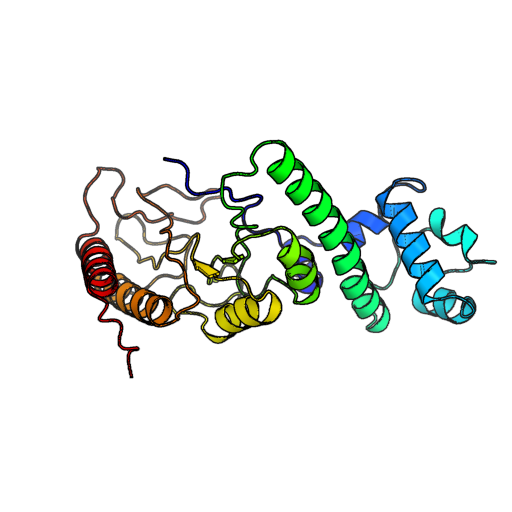ER A 1 172 ? -12.641 -1.298 -10.407 1.00 98.44 172 SER A O 1
ATOM 1376 N N . VAL A 1 173 ? -11.170 -0.428 -8.960 1.00 98.50 173 VAL A N 1
ATOM 1377 C CA . VAL A 1 173 ? -9.972 -0.771 -9.740 1.00 98.50 173 VAL A CA 1
ATOM 1378 C C . VAL A 1 173 ? -9.733 -2.279 -9.776 1.00 98.50 173 VAL A C 1
ATOM 1380 O O . VAL A 1 173 ? -9.300 -2.810 -10.798 1.00 98.5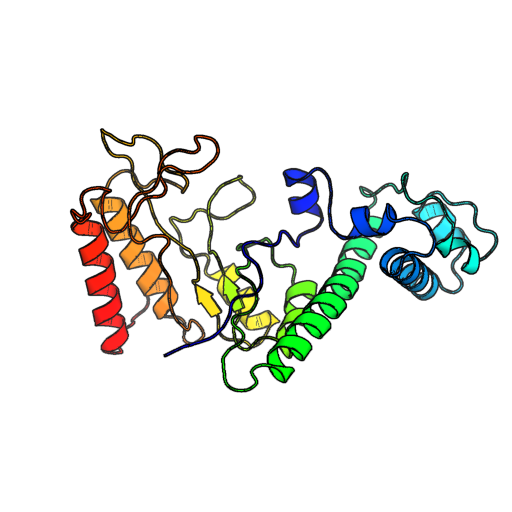0 173 VAL A O 1
ATOM 1383 N N . THR A 1 174 ? -9.976 -2.969 -8.660 1.00 98.50 174 THR A N 1
ATOM 1384 C CA . THR A 1 174 ? -9.647 -4.396 -8.525 1.00 98.50 174 THR A CA 1
ATOM 1385 C C . THR A 1 174 ? -10.821 -5.323 -8.826 1.00 98.50 174 THR A C 1
ATOM 1387 O O . THR A 1 174 ? -10.611 -6.504 -9.096 1.00 98.50 174 THR A O 1
ATOM 1390 N N . GLY A 1 175 ? -12.056 -4.827 -8.732 1.00 98.38 175 GLY A N 1
ATOM 1391 C CA . GLY A 1 175 ? -13.273 -5.638 -8.695 1.00 98.38 175 GLY A CA 1
ATOM 1392 C C . GLY A 1 175 ? -13.365 -6.551 -7.465 1.00 98.38 175 GLY A C 1
ATOM 1393 O O . GLY A 1 175 ? -14.222 -7.433 -7.420 1.00 98.38 175 GLY A O 1
ATOM 1394 N N . ARG A 1 176 ? -12.472 -6.394 -6.476 1.00 98.44 176 ARG A N 1
ATOM 1395 C CA . ARG A 1 176 ? -12.394 -7.249 -5.286 1.00 98.44 176 ARG A CA 1
ATOM 1396 C C . ARG A 1 176 ? -13.047 -6.571 -4.090 1.00 98.44 176 ARG A C 1
ATOM 1398 O O . ARG A 1 176 ? -12.989 -5.346 -3.979 1.00 98.44 176 ARG A O 1
ATOM 1405 N N . PRO A 1 177 ? -13.655 -7.338 -3.180 1.00 98.44 177 PRO A N 1
ATOM 1406 C CA . PRO A 1 177 ? -14.153 -6.781 -1.936 1.00 98.44 177 PRO A CA 1
ATOM 1407 C C . PRO A 1 177 ? -12.991 -6.287 -1.050 1.00 98.44 177 PRO A C 1
ATOM 1409 O O . PRO A 1 177 ? -11.844 -6.716 -1.207 1.00 98.44 177 PRO A O 1
ATOM 1412 N N . VAL A 1 178 ? -13.281 -5.368 -0.130 1.00 98.31 178 VAL A N 1
ATOM 1413 C CA . VAL A 1 178 ? -12.292 -4.642 0.679 1.00 98.31 178 VAL A CA 1
ATOM 1414 C C . VAL A 1 178 ? -12.411 -5.019 2.157 1.00 98.31 178 VAL A C 1
ATOM 1416 O O . VAL A 1 178 ? -13.508 -5.122 2.696 1.00 98.31 178 VAL A O 1
ATOM 1419 N N . MET A 1 179 ? -11.286 -5.203 2.840 1.00 97.44 179 MET A N 1
ATOM 1420 C CA . MET A 1 179 ? -11.203 -5.489 4.272 1.00 97.44 179 MET A CA 1
ATOM 1421 C C . MET A 1 179 ? -10.451 -4.360 4.977 1.00 97.44 179 MET A C 1
ATOM 1423 O O . MET A 1 179 ? -9.286 -4.106 4.669 1.00 97.44 179 MET A O 1
ATOM 1427 N N . ILE A 1 180 ? -11.070 -3.713 5.966 1.00 96.69 180 ILE A N 1
ATOM 1428 C CA . ILE A 1 180 ? -10.345 -2.781 6.836 1.00 96.69 180 ILE A CA 1
ATOM 1429 C C . ILE A 1 180 ? -9.508 -3.626 7.800 1.00 96.69 180 ILE A C 1
ATOM 1431 O O . ILE A 1 180 ? -10.058 -4.330 8.641 1.00 96.69 180 ILE A O 1
ATOM 1435 N N . CYS A 1 181 ? -8.186 -3.645 7.643 1.00 95.12 181 CYS A N 1
ATOM 1436 C CA . CYS A 1 181 ? -7.348 -4.709 8.216 1.00 95.12 181 CYS A CA 1
ATOM 1437 C C . CYS A 1 181 ? -6.460 -4.296 9.399 1.00 95.12 181 CYS A C 1
ATOM 1439 O O . CYS A 1 181 ? -5.941 -5.171 10.094 1.00 95.12 181 CYS A O 1
ATOM 1441 N N . ASP A 1 182 ? -6.291 -2.997 9.627 1.00 92.06 182 ASP A N 1
ATOM 1442 C CA . ASP A 1 182 ? -5.545 -2.440 10.755 1.00 92.06 182 ASP A CA 1
ATOM 1443 C C . ASP A 1 182 ? -5.994 -0.986 10.947 1.00 92.06 182 ASP A C 1
ATOM 1445 O O . ASP A 1 182 ? -5.753 -0.130 10.094 1.00 92.06 182 ASP A O 1
ATOM 1449 N N . HIS A 1 183 ? -6.759 -0.729 12.007 1.00 93.06 183 HIS A N 1
ATOM 1450 C CA . HIS A 1 183 ? -7.275 0.605 12.297 1.00 93.06 183 HIS A CA 1
ATOM 1451 C C . HIS A 1 183 ? -7.612 0.789 13.781 1.00 93.06 183 HIS A C 1
ATOM 1453 O O . HIS A 1 183 ? -8.061 -0.147 14.457 1.00 93.06 183 HIS A O 1
ATOM 1459 N N . ALA A 1 184 ? -7.438 2.015 14.277 1.00 92.31 184 ALA A N 1
ATOM 1460 C CA . ALA A 1 184 ? -8.040 2.490 15.512 1.00 92.31 184 ALA A CA 1
ATOM 1461 C C . ALA A 1 184 ? -8.093 4.015 15.571 1.00 92.31 184 ALA A C 1
ATOM 1463 O O . ALA A 1 184 ? -7.239 4.723 15.038 1.00 92.31 184 ALA A O 1
ATOM 1464 N N . ILE A 1 185 ? -9.062 4.498 16.341 1.00 93.81 185 ILE A N 1
ATOM 1465 C CA . ILE A 1 185 ? -9.162 5.891 16.752 1.00 93.81 185 ILE A CA 1
ATOM 1466 C C . ILE A 1 185 ? -8.728 5.950 18.209 1.00 93.81 185 ILE A C 1
ATOM 1468 O O . ILE A 1 185 ? -9.359 5.343 19.076 1.00 93.81 185 ILE A O 1
ATOM 1472 N N . SER A 1 186 ? -7.596 6.605 18.452 1.00 92.94 186 SER A N 1
ATOM 1473 C CA . SER A 1 186 ? -6.979 6.674 19.777 1.00 92.94 186 SER A CA 1
ATOM 1474 C C . SER A 1 186 ? -7.355 7.963 20.502 1.00 92.94 186 SER A C 1
ATOM 1476 O O . SER A 1 186 ? -7.920 8.875 19.908 1.00 92.94 186 SER A O 1
ATOM 1478 N N . PHE A 1 187 ? -7.038 8.059 21.789 1.00 95.19 187 PHE A N 1
ATOM 1479 C CA . PHE A 1 187 ? -7.235 9.266 22.597 1.00 95.19 187 PHE A CA 1
ATOM 1480 C C . PHE A 1 187 ? -6.182 9.343 23.715 1.00 95.19 187 PHE A C 1
ATOM 1482 O O . PHE A 1 187 ? -5.658 8.306 24.136 1.00 95.19 187 PHE A O 1
ATOM 1489 N N . PRO A 1 188 ? -5.832 10.549 24.204 1.00 95.19 188 PRO A N 1
ATOM 1490 C CA . PRO A 1 188 ? -4.877 10.701 25.295 1.00 95.19 188 PRO A CA 1
ATOM 1491 C C . PRO A 1 188 ? -5.461 10.221 26.626 1.00 95.19 188 PRO A C 1
ATOM 1493 O O . PRO A 1 188 ? -6.640 10.415 26.916 1.00 95.19 188 PRO A O 1
ATOM 1496 N N . THR A 1 189 ? -4.604 9.677 27.485 1.00 93.88 189 THR A N 1
ATOM 1497 C CA . THR A 1 189 ? -4.900 9.465 28.910 1.00 93.88 189 THR A CA 1
ATOM 1498 C C . THR A 1 189 ? -3.879 10.216 29.770 1.00 93.88 189 THR A C 1
ATOM 1500 O O . THR A 1 189 ? -2.813 10.574 29.264 1.00 93.88 189 THR A O 1
ATOM 1503 N N . PRO A 1 190 ? -4.133 10.434 31.075 1.00 92.62 190 PRO A N 1
ATOM 1504 C CA . PRO A 1 190 ? -3.128 11.025 31.961 1.00 92.62 190 PRO A CA 1
ATOM 1505 C C . PRO A 1 190 ? -1.799 10.250 31.972 1.00 92.62 190 PRO A C 1
ATOM 1507 O O . PRO A 1 190 ? -0.732 10.850 32.051 1.00 92.62 190 PRO A O 1
ATOM 1510 N N . GLN A 1 191 ? -1.856 8.920 31.858 1.00 91.50 191 GLN A N 1
ATOM 1511 C CA . GLN A 1 191 ? -0.681 8.043 31.823 1.00 91.50 191 GLN A CA 1
ATOM 1512 C C . GLN A 1 191 ? -0.007 8.024 30.443 1.00 91.50 191 GLN A C 1
ATOM 1514 O O . GLN A 1 191 ? 1.208 7.857 30.341 1.00 91.50 191 GLN A O 1
ATOM 1519 N N . HIS A 1 192 ? -0.790 8.201 29.378 1.00 93.00 192 HIS A N 1
ATOM 1520 C CA . HIS A 1 192 ? -0.338 8.160 27.993 1.00 93.00 192 HIS A CA 1
ATOM 1521 C C . HIS A 1 192 ? -0.897 9.360 27.219 1.00 93.00 192 HIS A C 1
ATOM 1523 O O . HIS A 1 192 ? -1.855 9.223 26.455 1.00 93.00 192 HIS A O 1
ATOM 1529 N N . PRO A 1 193 ? -0.295 10.553 27.377 1.00 92.69 193 PRO A N 1
ATOM 1530 C CA . PRO A 1 193 ? -0.783 11.764 26.718 1.00 92.69 193 PRO A CA 1
ATOM 1531 C C . PRO A 1 193 ? -0.572 11.750 25.194 1.00 92.69 193 PRO A C 1
ATOM 1533 O O . PRO A 1 193 ? -1.151 12.573 24.492 1.00 92.69 193 PRO A O 1
ATOM 1536 N N . LYS A 1 194 ? 0.242 10.823 24.670 1.00 91.69 194 LYS A N 1
ATOM 1537 C CA . LYS A 1 194 ? 0.529 10.664 23.239 1.00 91.69 194 LYS A CA 1
ATOM 1538 C C . LYS A 1 194 ? 0.276 9.229 22.783 1.00 91.69 194 LYS A C 1
ATOM 1540 O O . LYS A 1 194 ? 0.787 8.289 23.401 1.00 91.69 194 LYS A O 1
ATOM 1545 N N . THR A 1 195 ? -0.431 9.069 21.671 1.00 90.19 195 THR A N 1
ATOM 1546 C CA . THR A 1 195 ? -0.617 7.781 20.981 1.00 90.19 195 THR A CA 1
ATOM 1547 C C . THR A 1 195 ? 0.019 7.802 19.594 1.00 90.19 195 THR A C 1
ATOM 1549 O O . THR A 1 195 ? 0.393 8.865 19.109 1.00 90.19 195 THR A O 1
ATOM 1552 N N . ILE A 1 196 ? 0.151 6.637 18.952 1.00 85.50 196 ILE A N 1
ATOM 1553 C CA . ILE A 1 196 ? 0.738 6.564 17.600 1.00 85.50 196 ILE A CA 1
ATOM 1554 C C . ILE A 1 196 ? -0.186 7.039 16.486 1.00 85.50 196 ILE A C 1
ATOM 1556 O O . ILE A 1 196 ? 0.304 7.428 15.433 1.00 85.50 196 ILE A O 1
ATOM 1560 N N . PHE A 1 197 ? -1.493 6.915 16.697 1.00 78.69 197 PHE A N 1
ATOM 1561 C CA . PHE A 1 197 ? -2.513 7.298 15.735 1.00 78.69 197 PHE A CA 1
ATOM 1562 C C . PHE A 1 197 ? -2.985 8.710 16.046 1.00 78.69 197 PHE A C 1
ATOM 1564 O O . PHE A 1 197 ? -2.773 9.208 17.158 1.00 78.69 197 PHE A O 1
ATOM 1571 N N . GLU A 1 198 ? -3.675 9.317 15.085 1.00 84.50 198 GLU A N 1
ATOM 1572 C CA . GLU A 1 198 ? -4.436 10.529 15.342 1.00 84.50 198 GLU A CA 1
ATOM 1573 C C . GLU A 1 198 ? -5.352 10.350 16.561 1.00 84.50 198 GLU A C 1
ATOM 1575 O O . GLU A 1 198 ? -6.013 9.319 16.740 1.00 84.50 198 GLU A O 1
ATOM 1580 N N . GLN A 1 199 ? -5.331 11.360 17.431 1.00 89.81 199 GLN A N 1
ATOM 1581 C CA . GLN A 1 199 ? -6.014 11.336 18.714 1.00 89.81 199 GLN A CA 1
ATOM 1582 C C . GLN A 1 199 ? -7.322 12.112 18.636 1.00 89.81 199 GLN A C 1
ATOM 1584 O O . GLN A 1 199 ? -7.332 13.313 18.373 1.00 89.81 199 GLN A O 1
ATOM 1589 N N . ALA A 1 200 ? -8.418 11.437 18.960 1.00 94.75 200 ALA A N 1
ATOM 1590 C CA . ALA A 1 200 ? -9.627 12.090 19.421 1.00 94.75 200 ALA A CA 1
ATOM 1591 C C . ALA A 1 200 ? -9.363 12.813 20.754 1.00 94.75 200 ALA A C 1
ATOM 1593 O O . ALA A 1 200 ? -8.424 12.501 21.492 1.00 94.75 200 ALA A O 1
ATOM 1594 N N . SER A 1 201 ? -10.228 13.767 21.093 1.00 95.56 201 SER A N 1
ATOM 1595 C CA . SER A 1 201 ? -10.085 14.586 22.303 1.00 95.56 201 SER A CA 1
ATOM 1596 C C . SER A 1 201 ? -10.322 13.819 23.610 1.00 95.56 201 S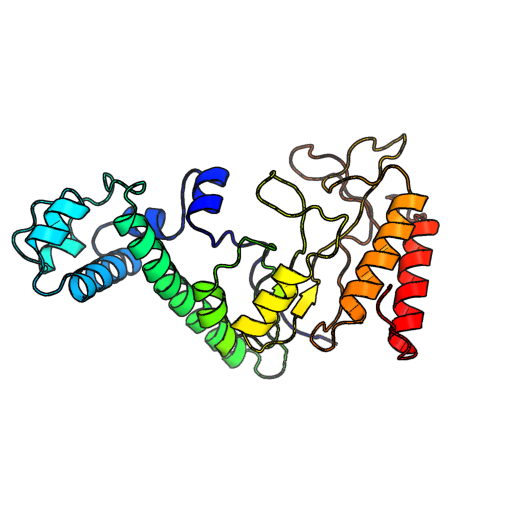ER A C 1
ATOM 1598 O O . SER A 1 201 ? -9.876 14.259 24.667 1.00 95.56 201 SER A O 1
ATOM 1600 N N . SER A 1 202 ? -11.039 12.691 23.561 1.00 97.12 202 SER A N 1
ATOM 1601 C CA . SER A 1 202 ? -11.445 11.904 24.731 1.00 97.12 202 SER A CA 1
ATOM 1602 C C . SER A 1 202 ? -11.814 10.468 24.351 1.00 97.12 202 SER A C 1
ATOM 1604 O O . SER A 1 202 ? -12.013 10.161 23.174 1.00 97.12 202 SER A O 1
ATOM 1606 N N . GLU A 1 203 ? -11.968 9.596 25.354 1.00 97.62 203 GLU A N 1
ATOM 1607 C CA . GLU A 1 203 ? -12.482 8.232 25.159 1.00 97.62 203 GLU A CA 1
ATOM 1608 C C . GLU A 1 203 ? -13.886 8.242 24.533 1.00 97.62 203 GLU A C 1
ATOM 1610 O O . GLU A 1 203 ? -14.183 7.442 23.646 1.00 97.62 203 GLU A O 1
ATOM 1615 N N . GLN A 1 204 ? -14.749 9.166 24.968 1.00 98.38 204 GLN A N 1
ATOM 1616 C CA . GLN A 1 204 ? -16.116 9.301 24.461 1.00 98.38 204 GLN A CA 1
ATOM 1617 C C . GLN A 1 204 ? -16.122 9.712 22.990 1.00 98.38 204 GLN A C 1
ATOM 1619 O O . GLN A 1 204 ? -16.886 9.155 22.202 1.00 98.38 204 GLN A O 1
ATOM 1624 N N . GLU A 1 205 ? -15.244 10.638 22.607 1.00 97.75 205 GLU A N 1
ATOM 1625 C CA . GLU A 1 205 ? -15.132 11.057 21.213 1.00 97.75 205 GLU A CA 1
ATOM 1626 C C . GLU A 1 205 ? -14.537 9.949 20.336 1.00 97.75 205 GLU A C 1
ATOM 1628 O O . GLU A 1 205 ? -15.061 9.673 19.258 1.00 97.75 205 GLU A O 1
ATOM 1633 N N . ALA A 1 206 ? -13.517 9.231 20.820 1.00 96.75 206 ALA A N 1
ATOM 1634 C CA . ALA A 1 206 ? -12.983 8.063 20.120 1.00 96.75 206 ALA A CA 1
ATOM 1635 C C . ALA A 1 206 ? -14.056 6.982 19.911 1.00 96.75 206 ALA A C 1
ATOM 1637 O O . ALA A 1 206 ? -14.137 6.389 18.835 1.00 96.75 206 ALA A O 1
ATOM 1638 N N . ALA A 1 207 ? -14.905 6.741 20.915 1.00 97.88 207 ALA A N 1
ATOM 1639 C CA . ALA A 1 207 ? -16.018 5.803 20.821 1.00 97.88 207 ALA A CA 1
ATOM 1640 C C . ALA A 1 207 ? -17.057 6.244 19.778 1.00 97.88 207 ALA A C 1
ATOM 1642 O O . ALA A 1 207 ? -17.462 5.431 18.946 1.00 97.88 207 ALA A O 1
ATOM 1643 N N . ARG A 1 208 ? -17.445 7.527 19.782 1.00 97.81 208 ARG A N 1
ATOM 1644 C CA . ARG A 1 208 ? -18.390 8.100 18.811 1.00 97.81 208 ARG A CA 1
ATOM 1645 C C . ARG A 1 208 ? -17.867 7.981 17.379 1.00 97.81 208 ARG A C 1
ATOM 1647 O O . ARG A 1 208 ? -18.574 7.467 16.516 1.00 97.81 208 ARG A O 1
ATOM 1654 N N . LEU A 1 209 ? -16.625 8.407 17.140 1.00 96.44 209 LEU A N 1
ATOM 1655 C CA . LEU A 1 209 ? -15.991 8.337 15.822 1.00 96.44 209 LEU A CA 1
ATOM 1656 C C . LEU A 1 209 ? -15.789 6.889 15.361 1.00 96.44 209 LEU A C 1
ATOM 1658 O O . LEU A 1 209 ? -15.962 6.592 14.185 1.00 96.44 209 LEU A O 1
ATOM 1662 N N . THR A 1 210 ? -15.475 5.968 16.279 1.00 96.00 210 THR A N 1
ATOM 1663 C CA . THR A 1 210 ? -15.362 4.536 15.957 1.00 96.00 210 THR A CA 1
ATOM 1664 C C . THR A 1 210 ? -16.699 3.981 15.472 1.00 96.00 210 THR A C 1
ATOM 1666 O O . THR A 1 210 ? -16.741 3.269 14.474 1.00 96.00 210 THR A O 1
ATOM 1669 N N . GLU A 1 211 ? -17.797 4.303 16.157 1.00 95.94 211 GLU A N 1
ATOM 1670 C CA . GLU A 1 211 ? -19.137 3.863 15.759 1.00 95.94 211 GLU A CA 1
ATOM 1671 C C . GLU A 1 211 ? -19.532 4.432 14.389 1.00 95.94 211 GLU A C 1
ATOM 1673 O O . GLU A 1 211 ? -20.000 3.689 13.527 1.00 95.94 211 GLU A O 1
ATOM 1678 N N . GLU A 1 212 ? -19.269 5.721 14.152 1.00 95.62 212 GLU A N 1
ATOM 1679 C CA . GLU A 1 212 ? -19.502 6.363 12.855 1.00 95.62 212 GLU A CA 1
ATOM 1680 C C . GLU A 1 212 ? -18.675 5.712 11.735 1.00 95.62 212 GLU A C 1
ATOM 1682 O O . GLU A 1 212 ? -19.222 5.362 10.686 1.00 95.62 212 GLU A O 1
ATOM 1687 N N . PHE A 1 213 ? -17.377 5.498 11.969 1.00 95.69 213 PHE A N 1
ATOM 1688 C CA . PHE A 1 213 ? -16.476 4.854 11.017 1.00 95.69 213 PHE A CA 1
ATOM 1689 C C . PHE A 1 213 ? -16.989 3.464 10.632 1.00 95.69 213 PHE A C 1
ATOM 1691 O O . PHE A 1 213 ? -17.100 3.146 9.447 1.00 95.69 213 PHE A O 1
ATOM 1698 N N . LEU A 1 214 ? -17.319 2.632 11.627 1.00 95.62 214 LEU A N 1
ATOM 1699 C CA . LEU A 1 214 ? -17.781 1.265 11.393 1.00 95.62 214 LEU A CA 1
ATOM 1700 C C . LEU A 1 214 ? -19.114 1.245 10.645 1.00 95.62 214 LEU A C 1
ATOM 1702 O O . LEU A 1 214 ? -19.240 0.475 9.699 1.00 95.62 214 LEU A O 1
ATOM 1706 N N . ARG A 1 215 ? -20.073 2.113 10.993 1.00 94.62 215 ARG A N 1
ATOM 1707 C CA . ARG A 1 215 ? -21.348 2.213 10.265 1.00 94.62 215 ARG A CA 1
ATOM 1708 C C . ARG A 1 215 ? -21.148 2.607 8.804 1.00 94.62 215 ARG A C 1
ATOM 1710 O O . ARG A 1 215 ? -21.726 1.970 7.928 1.00 94.62 215 ARG A O 1
ATOM 1717 N N . ARG A 1 216 ? -20.304 3.609 8.525 1.00 95.06 216 ARG A N 1
ATOM 1718 C CA . ARG A 1 216 ? -19.983 4.021 7.146 1.00 95.06 216 ARG A CA 1
ATOM 1719 C C . ARG A 1 216 ? -19.327 2.891 6.353 1.00 95.06 216 ARG A C 1
ATOM 1721 O O . ARG A 1 216 ? -19.725 2.641 5.220 1.00 95.06 216 ARG A O 1
ATOM 1728 N N . ALA A 1 217 ? -18.367 2.190 6.957 1.00 95.12 217 ALA A N 1
ATOM 1729 C CA . ALA A 1 217 ? -17.700 1.054 6.329 1.00 95.12 217 ALA A CA 1
ATOM 1730 C C . ALA A 1 217 ? -18.678 -0.101 6.055 1.00 95.12 217 ALA A C 1
ATOM 1732 O O . ALA A 1 217 ? -18.751 -0.597 4.937 1.00 95.12 217 ALA A O 1
ATOM 1733 N N . MET A 1 218 ? -19.468 -0.500 7.054 1.00 92.56 218 MET A N 1
ATOM 1734 C CA . MET A 1 218 ? -20.391 -1.638 6.971 1.00 92.56 218 MET A CA 1
ATOM 1735 C C . MET A 1 218 ? -21.600 -1.374 6.066 1.00 92.56 218 MET A C 1
ATOM 1737 O O . MET A 1 218 ? -22.223 -2.324 5.600 1.00 92.56 218 MET A O 1
ATOM 1741 N N . ALA A 1 219 ? -21.928 -0.108 5.786 1.00 93.50 219 ALA A N 1
ATOM 1742 C CA . ALA A 1 219 ? -22.963 0.251 4.817 1.00 93.50 219 ALA A CA 1
ATOM 1743 C C . ALA A 1 219 ? -22.547 -0.058 3.367 1.00 93.50 219 ALA A C 1
ATOM 1745 O O . ALA A 1 219 ? -23.382 -0.040 2.461 1.00 93.50 219 ALA A O 1
ATOM 1746 N N . LYS A 1 220 ? -21.256 -0.324 3.117 1.00 95.06 220 LYS A N 1
ATOM 1747 C CA . LYS A 1 220 ? -20.745 -0.649 1.785 1.00 95.06 220 LYS A CA 1
ATOM 1748 C C . LYS A 1 220 ? -20.839 -2.154 1.526 1.00 95.06 220 LYS A C 1
ATOM 1750 O O . LYS A 1 220 ? -20.177 -2.924 2.219 1.00 95.06 220 LYS A O 1
ATOM 1755 N N . PRO A 1 221 ? -21.565 -2.601 0.483 1.00 94.56 221 PRO A N 1
ATOM 1756 C CA . PRO A 1 221 ? -21.761 -4.030 0.217 1.00 94.56 221 PRO A CA 1
ATOM 1757 C C . PRO A 1 221 ? -20.466 -4.762 -0.163 1.00 94.56 221 PRO A C 1
ATOM 1759 O O . PRO A 1 221 ? -20.395 -5.983 -0.072 1.00 94.56 221 PRO A O 1
ATOM 1762 N N . TYR A 1 222 ? -19.439 -4.024 -0.590 1.00 96.06 222 TYR A N 1
ATOM 1763 C CA . TYR A 1 222 ? -18.125 -4.561 -0.927 1.00 96.06 222 TYR A CA 1
ATOM 1764 C C . TYR A 1 222 ? -17.144 -4.568 0.254 1.00 96.06 222 TYR A C 1
ATOM 1766 O O . TYR A 1 222 ? -16.027 -5.051 0.082 1.00 96.06 222 TYR A O 1
ATOM 1774 N N . VAL A 1 223 ? -17.511 -4.066 1.439 1.00 97.12 223 VAL A N 1
ATOM 1775 C CA . VAL A 1 223 ? -16.656 -4.136 2.634 1.00 97.12 223 VAL A CA 1
ATOM 1776 C C . VAL A 1 223 ? -16.928 -5.436 3.396 1.00 97.12 223 VAL A C 1
ATOM 1778 O O . VAL A 1 223 ? -18.023 -5.669 3.896 1.00 97.12 223 VAL A O 1
ATOM 1781 N N . LEU A 1 224 ? -15.906 -6.291 3.501 1.00 94.75 224 LEU A N 1
ATOM 1782 C CA . LEU A 1 224 ? -15.987 -7.621 4.122 1.00 94.75 224 LEU A CA 1
ATOM 1783 C C . LEU A 1 224 ? -15.937 -7.602 5.641 1.00 94.75 224 LEU A C 1
ATOM 1785 O O . LEU A 1 224 ? -16.339 -8.577 6.272 1.00 94.75 224 LEU A O 1
ATOM 1789 N N . GLY A 1 225 ? -15.360 -6.556 6.225 1.00 94.06 225 GLY A N 1
ATOM 1790 C CA . GLY A 1 225 ? -15.174 -6.483 7.662 1.00 94.06 225 GLY A CA 1
ATOM 1791 C C . GLY A 1 225 ? -14.084 -5.524 8.105 1.00 94.06 225 GLY A C 1
ATOM 1792 O O . GLY A 1 225 ? -13.573 -4.703 7.339 1.00 94.06 225 GLY A O 1
ATOM 1793 N N . TYR A 1 226 ? -13.770 -5.647 9.393 1.00 95.50 226 TYR A N 1
ATOM 1794 C CA . TYR A 1 226 ? -12.908 -4.739 10.128 1.00 95.50 226 TYR A CA 1
ATOM 1795 C C . TYR A 1 226 ? -12.043 -5.496 11.140 1.00 95.50 226 TYR A C 1
ATOM 1797 O O . TYR A 1 226 ? -12.548 -6.307 11.920 1.00 95.50 226 TYR A O 1
ATOM 1805 N N . LEU A 1 227 ? -10.751 -5.180 11.178 1.00 95.19 227 LEU A N 1
ATOM 1806 C CA . LEU A 1 227 ? -9.801 -5.634 12.185 1.00 95.19 227 LEU A CA 1
ATOM 1807 C C . LEU A 1 227 ? -9.225 -4.426 12.923 1.00 95.19 227 LEU A C 1
ATOM 1809 O O . LEU A 1 227 ? -8.609 -3.536 12.338 1.00 95.19 227 LEU A O 1
ATOM 1813 N N . ARG A 1 228 ? -9.415 -4.418 14.243 1.00 93.06 228 ARG A N 1
ATOM 1814 C CA . ARG A 1 228 ? -8.870 -3.383 15.117 1.00 93.06 228 ARG A CA 1
ATOM 1815 C C . ARG A 1 228 ? -7.384 -3.616 15.381 1.00 93.06 228 ARG A C 1
ATOM 1817 O O . ARG A 1 228 ? -7.000 -4.705 15.806 1.00 93.06 228 ARG A O 1
ATOM 1824 N N . CYS A 1 229 ? -6.602 -2.545 15.321 1.00 90.75 229 CYS A N 1
ATOM 1825 C CA . CYS A 1 229 ? -5.272 -2.485 15.915 1.00 90.75 229 CYS A CA 1
ATOM 1826 C C . CYS A 1 229 ? -5.306 -1.657 17.207 1.00 90.75 229 CYS A C 1
ATOM 1828 O O . CYS A 1 229 ? -5.551 -0.464 17.188 1.00 90.75 229 CYS A O 1
ATOM 1830 N N . GLN A 1 230 ? -5.128 -2.220 18.392 1.00 91.00 230 GLN A N 1
ATOM 1831 C CA . GLN A 1 230 ? -4.820 -3.613 18.715 1.00 91.00 230 GLN A CA 1
ATOM 1832 C C . GLN A 1 230 ? -5.618 -4.056 19.946 1.00 91.00 230 GLN A C 1
ATOM 1834 O O . GLN A 1 230 ? -6.476 -3.327 20.446 1.00 91.00 230 GLN A O 1
ATOM 1839 N N . TYR A 1 231 ? -5.369 -5.273 20.427 1.00 95.81 231 TYR A N 1
ATOM 1840 C CA . TYR A 1 231 ? -6.128 -5.829 21.544 1.00 95.81 231 TYR A CA 1
ATOM 1841 C C . TYR A 1 231 ? -5.770 -5.184 22.891 1.00 95.81 231 TYR A C 1
ATOM 1843 O O . TYR A 1 231 ? -6.659 -4.730 23.606 1.00 95.81 231 TYR A O 1
ATOM 1851 N N . VAL A 1 232 ? -4.477 -5.089 23.208 1.00 96.81 232 VAL A N 1
ATOM 1852 C CA . VAL A 1 232 ? -3.965 -4.582 24.491 1.00 96.81 232 VAL A CA 1
ATOM 1853 C C . VAL A 1 232 ? -2.986 -3.445 24.237 1.00 96.81 232 VAL A C 1
ATOM 1855 O O . VAL A 1 232 ? -2.223 -3.501 23.273 1.00 96.81 232 VAL A O 1
ATOM 1858 N N . ASP A 1 233 ? -2.984 -2.446 25.111 1.00 95.56 233 ASP A N 1
ATOM 1859 C CA . ASP A 1 233 ? -2.000 -1.370 25.144 1.00 95.56 233 ASP A CA 1
ATOM 1860 C C . ASP A 1 233 ? -0.562 -1.888 25.030 1.00 95.56 233 ASP A C 1
ATOM 1862 O O . ASP A 1 233 ? -0.121 -2.764 25.782 1.00 95.56 233 ASP A O 1
ATOM 1866 N N . ARG A 1 234 ? 0.204 -1.300 24.104 1.00 93.81 234 ARG A N 1
ATOM 1867 C CA . ARG A 1 234 ? 1.654 -1.506 24.011 1.00 93.81 234 ARG A CA 1
ATOM 1868 C C . ARG A 1 234 ? 2.369 -0.185 23.761 1.00 93.81 234 ARG A C 1
ATOM 1870 O O . ARG A 1 234 ? 1.896 0.611 22.949 1.00 93.81 234 ARG A O 1
ATOM 1877 N N . PRO A 1 235 ? 3.543 0.035 24.374 1.00 90.25 235 PRO A N 1
ATOM 1878 C CA . PRO A 1 235 ? 4.440 1.089 23.930 1.00 90.25 235 PRO A CA 1
ATOM 1879 C C . PRO A 1 235 ? 4.756 0.906 22.447 1.00 90.25 235 PRO A C 1
ATOM 1881 O O . PRO A 1 235 ? 5.034 -0.202 21.982 1.00 90.25 235 PRO A O 1
ATOM 1884 N N . ALA A 1 236 ? 4.712 1.992 21.694 1.00 84.12 236 ALA A N 1
ATOM 1885 C CA . ALA A 1 236 ? 5.147 1.974 20.317 1.00 84.12 236 ALA A CA 1
ATOM 1886 C C . ALA A 1 236 ? 6.671 1.990 20.220 1.00 84.12 236 ALA A C 1
ATOM 1888 O O . ALA A 1 236 ? 7.363 2.628 21.016 1.00 84.12 236 ALA A O 1
ATOM 1889 N N . ALA A 1 237 ? 7.190 1.331 19.184 1.00 79.44 237 ALA A N 1
ATOM 1890 C CA . ALA A 1 237 ? 8.600 1.414 18.835 1.00 79.44 237 ALA A CA 1
ATOM 1891 C C . ALA A 1 237 ? 9.035 2.874 18.614 1.00 79.44 237 ALA A C 1
ATOM 1893 O O . ALA A 1 237 ? 8.234 3.724 18.210 1.00 79.44 237 ALA A O 1
ATOM 1894 N N . PHE A 1 238 ? 10.320 3.137 18.861 1.00 76.19 238 PHE A N 1
ATOM 1895 C CA . PHE A 1 238 ? 10.961 4.440 18.650 1.00 76.19 238 PHE A CA 1
ATOM 1896 C C . PHE A 1 238 ? 10.305 5.602 19.418 1.00 76.19 238 PHE A C 1
ATOM 1898 O O . PHE A 1 238 ? 10.352 6.744 18.975 1.00 76.19 238 PHE A O 1
ATOM 1905 N N . GLY A 1 239 ? 9.666 5.322 20.561 1.00 74.25 239 GLY A N 1
ATOM 1906 C CA . GLY A 1 239 ? 9.128 6.361 21.444 1.00 74.25 239 GLY A CA 1
ATOM 1907 C C . GLY A 1 239 ? 7.918 7.114 20.885 1.00 74.25 239 GLY A C 1
ATOM 1908 O O . GLY A 1 239 ? 7.591 8.187 21.385 1.00 74.25 239 GLY A O 1
ATOM 1909 N N . ARG A 1 240 ? 7.218 6.560 19.885 1.00 81.38 240 ARG A N 1
ATOM 1910 C CA . ARG A 1 240 ? 6.066 7.206 19.219 1.00 81.38 240 ARG A CA 1
ATOM 1911 C C . ARG A 1 240 ? 4.778 7.258 20.060 1.00 81.38 240 ARG A C 1
ATOM 1913 O O . ARG A 1 240 ? 3.708 7.512 19.528 1.00 81.38 240 ARG A O 1
ATOM 1920 N N . GLY A 1 241 ? 4.866 7.017 21.366 1.00 89.62 241 GLY A N 1
ATOM 1921 C CA . GLY A 1 241 ? 3.724 6.995 22.280 1.00 89.62 241 GLY A CA 1
ATOM 1922 C C . GLY A 1 241 ? 3.100 5.610 22.434 1.00 89.62 241 GLY A C 1
ATOM 1923 O O . GLY A 1 241 ? 3.784 4.588 22.349 1.00 89.62 241 GLY A O 1
ATOM 1924 N N . LEU A 1 242 ? 1.801 5.576 22.711 1.00 93.00 242 LEU A N 1
ATOM 1925 C CA . LEU A 1 242 ? 1.045 4.350 22.954 1.00 93.00 242 LEU A CA 1
ATOM 1926 C C . LEU A 1 242 ? 0.375 3.825 21.674 1.00 93.00 242 LEU A C 1
ATOM 1928 O O . LEU A 1 242 ? -0.311 4.564 20.969 1.00 93.00 242 LEU A O 1
ATOM 1932 N N . ARG A 1 243 ? 0.508 2.524 21.411 1.00 92.50 243 ARG A N 1
ATOM 1933 C CA . ARG A 1 243 ? -0.432 1.782 20.564 1.00 92.50 243 ARG A CA 1
ATOM 1934 C C . ARG A 1 243 ? -1.611 1.346 21.436 1.00 92.50 243 ARG A C 1
ATOM 1936 O O . ARG A 1 243 ? -1.491 0.371 22.181 1.00 92.50 243 ARG A O 1
ATOM 1943 N N . GLN A 1 244 ? -2.708 2.098 21.384 1.00 93.94 244 GLN A N 1
ATOM 1944 C CA . GLN A 1 244 ? -3.827 1.935 22.313 1.00 93.94 244 GLN A CA 1
ATOM 1945 C C . GLN A 1 244 ? -4.675 0.690 21.997 1.00 93.94 244 GLN A C 1
ATOM 1947 O O . GLN A 1 244 ? -5.122 0.476 20.866 1.00 93.94 244 GLN A O 1
ATOM 1952 N N . GLY A 1 245 ? -4.891 -0.150 23.005 1.00 95.44 245 GLY A N 1
ATOM 1953 C CA . GLY A 1 245 ? -5.679 -1.373 22.934 1.00 95.44 245 GLY A CA 1
ATOM 1954 C C . GLY A 1 245 ? -7.174 -1.156 23.167 1.00 95.44 245 GLY A C 1
ATOM 1955 O O . GLY A 1 245 ? -7.620 -0.063 23.509 1.00 95.44 245 GLY A O 1
ATOM 1956 N N . LEU A 1 246 ? -7.972 -2.217 23.003 1.00 96.38 246 LEU A N 1
ATOM 1957 C CA . LEU A 1 246 ? -9.294 -2.318 23.654 1.00 96.38 246 LEU A CA 1
ATOM 1958 C C . LEU A 1 246 ? -9.131 -2.375 25.173 1.00 96.38 246 LEU A C 1
ATOM 1960 O O . LEU A 1 246 ? -9.967 -1.853 25.911 1.00 96.38 246 LEU A O 1
ATOM 1964 N N . LEU A 1 247 ? -8.053 -3.031 25.602 1.00 97.06 247 LEU A N 1
ATOM 1965 C CA . LEU A 1 247 ? -7.673 -3.214 26.988 1.00 97.06 247 LEU A CA 1
ATOM 1966 C C . LEU A 1 247 ? -6.405 -2.429 27.298 1.00 97.06 247 LEU A C 1
ATOM 1968 O O . LEU A 1 247 ? -5.480 -2.360 26.483 1.00 97.06 247 LEU A O 1
ATOM 1972 N N . LYS A 1 248 ? -6.333 -1.927 28.522 1.00 96.44 248 LYS A N 1
ATOM 1973 C CA . LYS A 1 248 ? -5.103 -1.418 29.117 1.00 96.44 248 LYS A CA 1
ATOM 1974 C C . LYS A 1 248 ? -4.144 -2.564 29.430 1.00 96.44 248 LYS A C 1
ATOM 1976 O O . LYS A 1 248 ? -4.513 -3.739 29.390 1.00 96.44 248 LYS A O 1
ATOM 1981 N N . ALA A 1 249 ? -2.908 -2.227 29.790 1.00 94.25 249 ALA A N 1
ATOM 1982 C CA . ALA A 1 249 ? -1.882 -3.214 30.137 1.00 94.25 249 ALA A CA 1
ATOM 1983 C C . ALA A 1 249 ? -2.274 -4.127 31.321 1.00 94.25 249 ALA A C 1
ATOM 1985 O O . ALA A 1 249 ? -1.798 -5.257 31.394 1.00 94.25 249 ALA A O 1
ATOM 1986 N N . ASP A 1 250 ? -3.147 -3.653 32.215 1.00 95.38 250 ASP A N 1
ATOM 1987 C CA . ASP A 1 250 ? -3.693 -4.406 33.352 1.00 95.38 250 ASP A CA 1
ATOM 1988 C C . ASP A 1 250 ? -4.931 -5.257 33.000 1.00 95.38 250 ASP A C 1
ATOM 1990 O O . ASP A 1 250 ? -5.492 -5.924 33.866 1.00 95.38 250 ASP A O 1
ATOM 1994 N N . GLY A 1 251 ? -5.363 -5.243 31.735 1.00 96.50 251 GLY A N 1
ATOM 1995 C CA . GLY A 1 251 ? -6.540 -5.962 31.252 1.00 96.50 251 GLY A CA 1
ATOM 1996 C C . GLY A 1 251 ? -7.864 -5.214 31.421 1.00 96.50 251 GLY A C 1
ATOM 1997 O O . GLY A 1 251 ? -8.890 -5.722 30.972 1.00 96.50 251 GLY A O 1
ATOM 1998 N N . THR A 1 252 ? -7.876 -4.017 32.018 1.00 97.62 252 THR A N 1
ATOM 1999 C CA . THR A 1 252 ? -9.109 -3.226 32.142 1.00 97.62 252 THR A CA 1
ATOM 2000 C C . THR A 1 252 ? -9.543 -2.653 30.793 1.00 97.62 252 THR A C 1
ATOM 2002 O O . THR A 1 252 ? -8.726 -2.168 30.011 1.00 97.62 252 THR A O 1
ATOM 2005 N N . GLU A 1 253 ? -10.845 -2.706 30.506 1.00 98.06 253 GLU A N 1
ATOM 2006 C CA . GLU A 1 253 ? -11.418 -2.189 29.259 1.00 98.06 253 GLU A CA 1
ATOM 2007 C C . GLU A 1 253 ? -11.370 -0.650 29.200 1.00 98.06 253 GLU A C 1
ATOM 2009 O O . GLU A 1 253 ? -11.599 0.043 30.197 1.00 98.06 253 GLU A O 1
ATOM 2014 N N . TYR A 1 254 ? -11.172 -0.110 27.996 1.00 97.75 254 TYR A N 1
ATOM 2015 C CA . TYR A 1 254 ? -11.660 1.226 27.643 1.00 97.75 254 TYR A CA 1
ATOM 2016 C C . TYR A 1 254 ? -13.153 1.132 27.311 1.00 97.75 254 TYR A C 1
ATOM 2018 O O . TYR A 1 254 ? -13.545 0.876 26.167 1.00 97.75 254 TYR A O 1
ATOM 2026 N N . ALA A 1 255 ? -13.981 1.235 28.351 1.00 98.19 255 ALA A N 1
ATOM 2027 C CA . ALA A 1 255 ? -15.384 0.836 28.339 1.00 98.19 255 ALA A CA 1
ATOM 2028 C C . ALA A 1 255 ? -16.216 1.493 27.225 1.00 98.19 255 ALA A C 1
ATOM 2030 O O . ALA A 1 255 ? -17.007 0.801 26.577 1.00 98.19 255 ALA A O 1
ATOM 2031 N N . ALA A 1 256 ? -16.048 2.794 26.960 1.00 98.38 256 ALA A N 1
ATOM 2032 C CA . ALA A 1 256 ? -16.860 3.472 25.948 1.00 98.38 256 ALA A CA 1
ATOM 2033 C C . ALA A 1 256 ? -16.493 3.000 24.534 1.00 98.38 256 ALA A C 1
ATOM 2035 O O . ALA A 1 256 ? -17.379 2.750 23.713 1.00 98.38 256 ALA A O 1
ATOM 2036 N N . VAL A 1 257 ? -15.199 2.798 24.269 1.00 97.31 257 VAL A N 1
ATOM 2037 C CA . VAL A 1 257 ? -14.720 2.295 22.977 1.00 97.31 257 VAL A CA 1
ATOM 2038 C C . VAL A 1 257 ? -15.134 0.838 22.776 1.00 97.31 257 VAL A C 1
ATOM 2040 O O . VAL A 1 257 ? -15.642 0.488 21.712 1.00 97.31 257 VAL A O 1
ATOM 2043 N N . VAL A 1 258 ? -14.979 -0.022 23.790 1.00 98.06 258 VAL A N 1
ATOM 2044 C CA . VAL A 1 258 ? -15.442 -1.420 23.718 1.00 98.06 258 VAL A CA 1
ATOM 2045 C C . VAL A 1 258 ? -16.951 -1.478 23.456 1.00 98.06 258 VAL A C 1
ATOM 2047 O O . VAL A 1 258 ? -17.402 -2.266 22.620 1.00 98.06 258 VAL A O 1
ATOM 2050 N N . ALA A 1 259 ? -17.738 -0.624 24.115 1.00 98.25 259 ALA A N 1
ATOM 2051 C CA . ALA A 1 259 ? -19.176 -0.540 23.885 1.00 98.25 259 ALA A CA 1
ATOM 2052 C C . ALA A 1 259 ? -19.521 -0.117 22.445 1.00 98.25 259 ALA A C 1
ATOM 2054 O O . ALA A 1 259 ? -20.443 -0.690 21.866 1.00 98.25 259 ALA A O 1
ATOM 2055 N N . ALA A 1 260 ? -18.768 0.813 21.843 1.00 97.38 260 ALA A N 1
ATOM 2056 C CA . ALA A 1 260 ? -18.947 1.209 20.442 1.00 97.38 260 ALA A CA 1
ATOM 2057 C C . ALA A 1 260 ? -18.727 0.035 19.473 1.00 97.38 260 ALA A C 1
ATOM 2059 O O . ALA A 1 260 ? -19.581 -0.234 18.628 1.00 97.38 260 ALA A O 1
ATOM 2060 N N . TYR A 1 261 ? -17.647 -0.738 19.650 1.00 96.62 261 TYR A N 1
ATOM 2061 C CA . TYR A 1 261 ? -17.411 -1.951 18.853 1.00 96.62 261 TYR A CA 1
ATOM 2062 C C . TYR A 1 261 ? -18.532 -2.983 19.017 1.00 96.62 261 TYR A C 1
ATOM 2064 O O . TYR A 1 261 ? -18.974 -3.574 18.028 1.00 96.62 261 TYR A O 1
ATOM 2072 N N . ARG A 1 262 ? -19.011 -3.202 20.252 1.00 96.06 262 ARG A N 1
ATOM 2073 C CA . ARG A 1 262 ? -20.117 -4.134 20.534 1.00 96.06 262 ARG A CA 1
ATOM 2074 C C . ARG A 1 262 ? -21.409 -3.702 19.829 1.00 96.06 262 ARG A C 1
ATOM 2076 O O . ARG A 1 262 ? -22.039 -4.548 19.199 1.00 96.06 262 ARG A O 1
ATOM 2083 N N . ARG A 1 263 ? -21.773 -2.413 19.889 1.00 95.50 263 ARG A N 1
ATOM 2084 C CA . ARG A 1 263 ? -22.963 -1.866 19.210 1.00 95.50 263 ARG A CA 1
ATOM 2085 C C . ARG A 1 263 ? -22.872 -2.002 17.694 1.00 95.50 263 ARG A C 1
ATOM 2087 O O . ARG A 1 263 ? -23.728 -2.658 17.110 1.00 95.50 263 ARG A O 1
ATOM 2094 N N . ALA A 1 264 ? -21.799 -1.497 17.083 1.00 93.62 264 ALA A N 1
ATOM 2095 C CA . ALA A 1 264 ? -21.612 -1.570 15.633 1.00 93.62 264 ALA A CA 1
ATOM 2096 C C . ALA A 1 264 ? -21.615 -3.023 15.118 1.00 93.62 264 ALA A C 1
ATOM 2098 O O . ALA A 1 264 ? -22.224 -3.333 14.099 1.00 93.62 264 ALA A O 1
ATOM 2099 N N . THR A 1 265 ? -21.005 -3.952 15.864 1.00 92.12 265 THR A N 1
ATOM 2100 C CA . THR A 1 265 ? -21.030 -5.384 15.515 1.00 92.12 265 THR A CA 1
ATOM 2101 C C . THR A 1 265 ? -22.438 -5.979 15.603 1.00 92.12 265 THR A C 1
ATOM 2103 O O . THR A 1 265 ? -22.797 -6.822 14.781 1.00 92.12 265 THR A O 1
ATOM 2106 N N . ALA A 1 266 ? -23.229 -5.595 16.609 1.00 93.06 266 ALA A N 1
ATOM 2107 C CA . ALA A 1 266 ? -24.599 -6.077 16.764 1.00 93.06 266 ALA A CA 1
ATOM 2108 C C . ALA A 1 266 ? -25.514 -5.563 15.639 1.00 93.06 266 ALA A C 1
ATOM 2110 O O . ALA A 1 266 ? -26.283 -6.348 15.090 1.00 93.06 266 ALA A O 1
ATOM 2111 N N . GLU A 1 267 ? -25.380 -4.289 15.265 1.00 91.06 267 GLU A N 1
ATOM 2112 C CA . GLU A 1 267 ? -26.100 -3.670 14.143 1.00 91.06 267 GLU A CA 1
ATOM 2113 C C . GLU A 1 267 ? -25.761 -4.339 12.809 1.00 91.06 267 GLU A C 1
ATOM 2115 O O . GLU A 1 267 ? -26.648 -4.710 12.043 1.00 91.06 267 GLU A O 1
ATOM 2120 N N . TRP A 1 268 ? -24.479 -4.602 12.557 1.00 87.12 268 TRP A N 1
ATOM 2121 C CA . TRP A 1 268 ? -24.080 -5.277 11.325 1.00 87.12 268 TRP A CA 1
ATOM 2122 C C . TRP A 1 268 ? -24.653 -6.693 11.219 1.00 87.12 268 TRP A C 1
ATOM 2124 O O . TRP A 1 268 ? -25.149 -7.095 10.167 1.00 87.12 268 TRP A O 1
ATOM 2134 N N . LYS A 1 269 ? -24.653 -7.442 12.328 1.00 86.31 269 LYS A N 1
ATOM 2135 C CA . LYS A 1 269 ? -25.217 -8.800 12.379 1.00 86.31 269 LYS A CA 1
ATOM 2136 C C . LYS A 1 269 ? -26.733 -8.842 12.213 1.00 86.31 269 LYS A C 1
ATOM 2138 O O . LYS A 1 269 ? -27.241 -9.870 11.775 1.00 86.31 269 LYS A O 1
ATOM 2143 N N . SER A 1 270 ? -27.456 -7.782 12.575 1.00 86.44 270 SER A N 1
ATOM 2144 C CA . SER A 1 270 ? -28.911 -7.732 12.398 1.00 86.44 270 SER A CA 1
ATOM 2145 C C . SER A 1 270 ? -29.329 -7.395 10.962 1.00 86.44 270 SER A C 1
ATOM 2147 O O . SER A 1 270 ? -30.516 -7.465 10.654 1.00 86.44 270 SER A O 1
ATOM 2149 N N . GLY A 1 271 ? -28.379 -7.045 10.084 1.00 73.25 271 GLY A N 1
ATOM 2150 C CA . GLY A 1 271 ? -28.659 -6.591 8.719 1.00 73.25 271 GLY A CA 1
ATOM 2151 C C . GLY A 1 271 ? -29.204 -5.160 8.647 1.00 73.25 271 GLY A C 1
ATOM 2152 O O . GLY A 1 271 ? -29.553 -4.698 7.564 1.00 73.25 271 GLY A O 1
ATOM 2153 N N . ILE A 1 272 ? -29.262 -4.449 9.778 1.00 59.38 272 ILE A N 1
ATOM 2154 C CA . ILE A 1 272 ? -29.676 -3.048 9.856 1.00 59.38 272 ILE A CA 1
ATOM 2155 C C . ILE A 1 272 ? -28.410 -2.200 9.741 1.00 59.38 272 ILE A C 1
ATOM 2157 O O . ILE A 1 272 ? -27.835 -1.782 10.743 1.00 59.38 272 ILE A O 1
ATOM 2161 N N . VAL A 1 273 ? -27.946 -1.964 8.516 1.00 59.00 273 VAL A N 1
ATOM 2162 C CA . VAL A 1 273 ? -26.903 -0.963 8.270 1.00 59.00 273 VAL A CA 1
ATOM 2163 C C . VAL A 1 273 ? -27.453 0.085 7.317 1.00 59.00 273 VAL A C 1
ATOM 2165 O O . VAL A 1 273 ? -27.234 0.043 6.111 1.00 59.00 273 VAL A O 1
ATOM 2168 N N . GLU A 1 274 ? -28.223 1.020 7.868 1.00 52.94 274 GLU A N 1
ATOM 2169 C CA . GLU A 1 274 ? -28.520 2.266 7.166 1.00 52.94 274 GLU A CA 1
ATOM 2170 C C . GLU A 1 274 ? -27.290 3.176 7.282 1.00 52.94 274 GLU A C 1
ATOM 2172 O O . GLU A 1 274 ? -26.769 3.395 8.379 1.00 52.94 274 GLU A O 1
ATOM 2177 N N . ALA A 1 275 ? -26.791 3.683 6.151 1.00 49.56 275 ALA A N 1
ATOM 2178 C CA . ALA A 1 275 ? -25.722 4.674 6.168 1.00 49.56 275 ALA A CA 1
ATOM 2179 C C . ALA A 1 275 ? -26.182 5.907 6.977 1.00 49.56 275 ALA A C 1
ATOM 2181 O O . ALA A 1 275 ? -27.326 6.343 6.800 1.00 49.56 275 ALA A O 1
ATOM 2182 N N . PRO A 1 276 ? -25.332 6.490 7.847 1.00 51.50 276 PRO A N 1
ATOM 2183 C CA . PRO A 1 276 ? -25.640 7.775 8.464 1.00 51.50 276 PRO A CA 1
ATOM 2184 C C . PRO A 1 276 ? -25.940 8.804 7.366 1.00 51.50 276 PRO A C 1
ATOM 2186 O O . PRO A 1 276 ? -25.178 8.896 6.402 1.00 51.50 276 PRO A O 1
ATOM 2189 N N . ARG A 1 277 ? -27.060 9.524 7.500 1.00 42.59 277 ARG A N 1
ATOM 2190 C CA . ARG A 1 277 ? -27.406 10.643 6.612 1.00 42.59 277 ARG A CA 1
ATOM 2191 C C . ARG A 1 277 ? -26.440 11.807 6.780 1.00 42.59 277 ARG A C 1
ATOM 2193 O O . ARG A 1 277 ? -26.015 12.041 7.934 1.00 42.59 277 ARG A O 1
#

Foldseek 3Di:
DAAADADAEADQLQQVVCCVVPVGHPLLVLLPDAQPDPSLVVLLVLCCVVCPVNVVVVCVQQVHDDPHSVCSSVDNNNPGPCPDPVNVVSVVVVSLVVLLVVLVVVLVVCCVVDVPHFHQYHAYEQQRQDLSSLLSNLVRGQEHHYQQFFPPDPSTDALLDQPVVSLVSSCVSRVHFYEDAEGAAAAADPVFRFARGHHDPDLLSRLVSLLLNLLQQLLDPSYPYHDYFDAEWDQDPPRRTISHHCAYPVRHGSVSNVVSVVVSVVCSVVVNRDRDD

Solvent-accessible surface area (backbone atoms only — not comparable to full-atom values): 14908 Å² total; per-residue (Å²): 138,84,71,57,44,71,76,48,81,53,62,72,61,31,60,66,61,24,27,75,76,67,78,42,36,75,62,59,52,34,52,65,44,58,68,75,37,72,58,24,37,52,53,24,51,50,50,38,63,74,37,61,97,33,60,69,57,48,22,68,70,51,73,51,87,69,93,54,65,82,50,46,38,70,52,88,51,85,78,46,60,65,85,40,66,70,50,43,52,52,44,55,57,48,47,26,56,53,33,32,55,50,30,53,51,53,30,51,53,45,44,73,77,46,72,86,51,42,34,35,32,40,36,32,35,47,85,28,65,44,68,57,39,42,50,38,36,35,89,51,31,63,26,46,21,28,23,55,29,44,42,88,45,93,85,31,47,53,34,73,49,68,52,58,69,59,57,51,45,55,26,69,66,38,76,31,39,32,30,42,58,43,42,54,54,29,45,50,42,95,92,41,71,44,46,60,39,49,63,34,92,28,58,64,50,19,14,52,39,47,34,53,35,47,39,55,47,62,43,35,92,50,43,77,51,78,37,72,47,40,66,51,39,40,79,35,75,93,75,48,31,31,42,55,30,47,17,42,82,88,63,52,66,44,59,55,41,49,48,24,55,53,50,45,52,52,35,57,74,70,70,60,52,74,57,81,130